Protein AF-A0A951JPL8-F1 (afdb_monomer_lite)

Secondary structure (DSSP, 8-state):
---TTHHHHHT--TTT--S--S-SPPPP--SSEEEEEEEEESSSEEEEEEEEETTEEEEEEETT---SSTT-EEEEEE---B-GGGGT--EEEPTTSTT-EEEEEEEEEEEEEEEEETTEEEEEEEESS-EEEEEEEESSSSEEEEEE-SPPSSTT--PPPSS--PPEEEE-----STTEEEEEPPPSEEEEEEEETTEEEEEETTS-B-GGG-TTTTTHHHHHTT--EEEEEEEEEB-TTS-B---HHHHHHHHTT-SHHHHHHHHHHS-EEEEEEEEEEETTEE-TTS-HHHHHHHHHHT--B-SSEE----EES-HHHHHHHHHHTT--EEEEEETTPPP-TT-EEEEEEEEE-

Foldseek 3Di:
DPPLCPVVQVQFDVVQWPADPQPDDQDDDDPWWKWFWKFWAFPATWIKTWTDDPQWTFIWTWRLDADQFQVDKTKTFGDGTHGPCVLVDFAATPPPGDSGTGMDTPKMDTKDWPDDDPAKGWIADDIPPDGAIKMWGAPDDRIIMIGGPDGGPDNLFADDDQPFAAEAEDADADDADQQKKKDFDAAAFKWKWWARQLQIWIAGRRRHTQCLLAVVASNCSVLCGRKTWIFTWGKAWADPVLHGDNPHVLRVVSSPQPHNVSSVVSCVVTNIAIATAFTQDTRRDGCQAFFRQVRLVVVVVSVFDDSRYDHDDMGRGPQVVVQVVCVVVVGQGIWMARRGDGGDTPYYDNRIYGHGD

pLDDT: mean 93.15, std 7.27, range [48.84, 98.56]

Sequence (357 aa):
MSDRLAHYRQLRDFATTPEPAGDALPLPPSGERRFVIQEHDATRLHWDLRLERDGVLASWALPQGIPWRPADNRLAVHTEDHPLDYLDFHGQIPAGEYGAGRMDIWDRGTYQERTFRDDKVVVTLHGQRVRGTYALFPLGDRDWMIHRMDPPQDPDRRPIPADLRPMRAVAGDLPHGPGWAFEIRWVGERVLMANDAGHVTITDGDGGDVSVSFPEVRRVGRRLAAVETILDAVIVAVDRDGQPTNDRAVVERRLTAGDDARARRLAGDRPVAALFVDLLWLEGHPTTELAYRERRALLHDLDLAGSAWQAPRHHVGHGTALLDAARARQLPGLLAKRVDAPYHPGEASEDWVVVAA

Radius of gyration: 23.89 Å; chains: 1; bounding box: 57×43×68 Å

Structure (mmCIF, N/CA/C/O backbone):
data_AF-A0A951JPL8-F1
#
_entry.id   AF-A0A951JPL8-F1
#
loop_
_atom_site.group_PDB
_atom_site.id
_atom_site.type_symbol
_atom_site.label_atom_id
_atom_site.label_alt_id
_atom_site.label_comp_id
_atom_site.label_asym_id
_atom_site.label_entity_id
_atom_site.label_seq_id
_atom_site.pdbx_PDB_ins_code
_atom_site.Cartn_x
_atom_site.Cartn_y
_atom_site.Cartn_z
_atom_site.occupancy
_atom_site.B_iso_or_equiv
_atom_site.auth_seq_id
_atom_site.auth_comp_id
_atom_site.auth_asym_id
_atom_site.auth_atom_id
_atom_site.pdbx_PDB_model_num
ATOM 1 N N . MET A 1 1 ? -29.539 6.186 32.839 1.00 48.84 1 MET A N 1
ATOM 2 C CA . MET A 1 1 ? -28.230 5.906 32.213 1.00 48.84 1 MET A CA 1
ATOM 3 C C . MET A 1 1 ? -28.055 6.929 31.104 1.00 48.84 1 MET A C 1
ATOM 5 O O . MET A 1 1 ? -29.036 7.189 30.421 1.00 48.84 1 MET A O 1
ATOM 9 N N . SER A 1 2 ? -26.894 7.581 31.012 1.00 62.97 2 SER A N 1
ATOM 10 C CA . SER A 1 2 ? -26.599 8.532 29.928 1.00 62.97 2 SER A CA 1
ATOM 11 C C . SER A 1 2 ? -26.710 7.819 28.579 1.00 62.97 2 SER A C 1
ATOM 13 O O . SER A 1 2 ? -26.240 6.687 28.472 1.00 62.97 2 SER A O 1
ATOM 15 N N . ASP A 1 3 ? -27.325 8.448 27.575 1.00 81.19 3 ASP A N 1
ATOM 16 C CA . ASP A 1 3 ? -27.351 7.911 26.211 1.00 81.19 3 ASP A CA 1
ATOM 17 C C . ASP A 1 3 ? -25.936 7.988 25.619 1.00 81.19 3 ASP A C 1
ATOM 19 O O . ASP A 1 3 ? -25.472 9.063 25.238 1.00 81.19 3 ASP A O 1
ATOM 23 N N . ARG A 1 4 ? -25.223 6.854 25.592 1.00 84.06 4 ARG A N 1
ATOM 24 C CA . ARG A 1 4 ? -23.851 6.763 25.061 1.00 84.06 4 ARG A CA 1
ATOM 25 C C . ARG A 1 4 ? -23.783 7.069 23.561 1.00 84.06 4 ARG A C 1
ATOM 27 O O . ARG A 1 4 ? -22.754 7.537 23.092 1.00 84.06 4 ARG A O 1
ATOM 34 N N . LEU A 1 5 ? -24.887 6.890 22.830 1.00 90.12 5 LEU A N 1
ATOM 35 C CA . LEU A 1 5 ? -24.970 7.155 21.391 1.00 90.12 5 LEU A CA 1
ATOM 36 C C . LEU A 1 5 ? -25.383 8.598 21.063 1.00 90.12 5 LEU A C 1
ATOM 38 O O . LEU A 1 5 ? -25.474 8.948 19.887 1.00 90.12 5 LEU A O 1
ATOM 42 N N . ALA A 1 6 ? -25.618 9.457 22.062 1.00 88.00 6 ALA A N 1
ATOM 43 C CA . ALA A 1 6 ? -26.079 10.825 21.825 1.00 88.00 6 ALA A CA 1
ATOM 44 C C . ALA A 1 6 ? -25.109 11.624 20.940 1.00 88.00 6 ALA A C 1
ATOM 46 O O . ALA A 1 6 ? -25.544 12.286 19.999 1.00 88.00 6 ALA A O 1
ATOM 47 N N . HIS A 1 7 ? -23.800 11.534 21.202 1.00 90.31 7 HIS A N 1
ATOM 48 C CA . HIS A 1 7 ? -22.799 12.224 20.385 1.00 90.31 7 HIS A CA 1
ATOM 49 C C . HIS A 1 7 ? -22.721 11.637 18.969 1.00 90.31 7 HIS A C 1
ATOM 51 O O . HIS A 1 7 ? -22.687 12.387 17.999 1.00 90.31 7 HIS A O 1
ATOM 57 N N . TYR A 1 8 ? -22.793 10.308 18.840 1.00 91.00 8 TYR A N 1
ATOM 58 C CA . TYR A 1 8 ? -22.839 9.626 17.547 1.00 91.00 8 TYR A CA 1
ATOM 59 C C . TYR A 1 8 ? -24.004 10.115 16.682 1.00 91.00 8 TYR A C 1
ATOM 61 O O . TYR A 1 8 ? -23.780 10.571 15.561 1.00 91.00 8 TYR A O 1
ATOM 69 N N . ARG A 1 9 ? -25.225 10.112 17.229 1.00 91.81 9 ARG A N 1
ATOM 70 C CA . ARG A 1 9 ? -26.446 10.535 16.523 1.00 91.81 9 ARG A CA 1
ATOM 71 C C . ARG A 1 9 ? -26.442 12.017 16.146 1.00 91.81 9 ARG A C 1
ATOM 73 O O . ARG A 1 9 ? -27.034 12.375 15.141 1.00 91.81 9 ARG A O 1
ATOM 80 N N . GLN A 1 10 ? -25.774 12.875 16.920 1.00 92.88 10 GLN A N 1
ATOM 81 C CA . GLN A 1 10 ? -25.650 14.307 16.608 1.00 92.88 10 GLN A CA 1
ATOM 82 C C . GLN A 1 10 ? -24.778 14.593 15.380 1.00 92.88 10 GLN A C 1
ATOM 84 O O . GLN A 1 10 ? -24.921 15.651 14.773 1.00 92.88 10 GLN A O 1
ATOM 89 N N . LEU A 1 11 ? -23.861 13.686 15.039 1.00 91.94 11 LEU A N 1
ATOM 90 C CA . LEU A 1 11 ? -22.923 13.864 13.931 1.00 91.94 11 LEU A CA 1
ATOM 91 C C . LEU A 1 11 ? -23.462 13.345 12.587 1.00 91.94 11 LEU A C 1
ATOM 93 O O . LEU A 1 11 ? -22.792 13.542 11.577 1.00 91.94 11 LEU A O 1
ATOM 97 N N . ARG A 1 12 ? -24.624 12.673 12.562 1.00 93.12 12 ARG A N 1
ATOM 98 C CA . ARG A 1 12 ? -25.183 12.029 11.361 1.00 93.12 12 ARG A CA 1
ATOM 99 C C . ARG A 1 12 ? -26.534 12.613 10.984 1.00 93.12 12 ARG A C 1
ATOM 101 O O . ARG A 1 12 ? -27.353 12.915 11.851 1.00 93.12 12 ARG A O 1
ATOM 108 N N . ASP A 1 13 ? -26.788 12.664 9.683 1.00 92.00 13 ASP A N 1
ATOM 109 C CA . ASP A 1 13 ? -28.131 12.807 9.136 1.00 92.00 13 ASP A CA 1
ATOM 110 C C . ASP A 1 13 ? -28.615 11.452 8.592 1.00 92.00 13 ASP A C 1
ATOM 112 O O . ASP A 1 13 ? -28.301 11.047 7.477 1.00 92.00 13 ASP A O 1
ATOM 116 N N . PHE A 1 14 ? -29.404 10.721 9.383 1.00 91.25 14 PHE A N 1
ATOM 117 C CA . PHE A 1 14 ? -29.919 9.395 9.000 1.00 91.25 14 PHE A CA 1
ATOM 118 C C . PHE A 1 14 ? -30.945 9.424 7.854 1.00 91.25 14 PHE A C 1
ATOM 120 O O . PHE A 1 14 ? -31.402 8.367 7.418 1.00 91.25 14 PHE A O 1
ATOM 127 N N . ALA A 1 15 ? -31.326 10.605 7.352 1.00 90.00 15 ALA A N 1
ATOM 128 C CA . ALA A 1 15 ? -32.087 10.711 6.110 1.00 90.00 15 ALA A CA 1
ATOM 129 C C . ALA A 1 15 ? -31.196 10.564 4.862 1.00 90.00 15 ALA A C 1
ATOM 131 O O . ALA A 1 15 ? -31.708 10.244 3.786 1.00 90.00 15 ALA A O 1
ATOM 132 N N . THR A 1 16 ? -29.887 10.799 4.990 1.00 90.75 16 THR A N 1
ATOM 133 C CA . THR A 1 16 ? -28.920 10.786 3.883 1.00 90.75 16 THR A CA 1
ATOM 134 C C . THR A 1 16 ? -27.903 9.657 4.013 1.00 90.75 16 THR A C 1
ATOM 136 O O . THR A 1 16 ? -27.579 9.016 3.008 1.00 90.75 16 THR A O 1
ATOM 139 N N . THR A 1 17 ? -27.406 9.387 5.223 1.00 91.00 17 THR A N 1
ATOM 140 C CA . THR A 1 17 ? -26.403 8.344 5.456 1.00 91.00 17 THR A CA 1
ATOM 141 C C . THR A 1 17 ? -27.033 6.945 5.532 1.00 91.00 17 THR A C 1
ATOM 143 O O . THR A 1 17 ? -28.093 6.779 6.136 1.00 91.00 17 THR A O 1
ATOM 146 N N . PRO A 1 18 ? -26.395 5.903 4.959 1.00 91.81 18 PRO A N 1
ATOM 147 C CA . PRO A 1 18 ? -26.803 4.512 5.163 1.00 91.81 18 PRO A CA 1
ATOM 148 C C . PRO A 1 18 ? -26.335 3.940 6.514 1.00 91.81 18 PRO A C 1
ATOM 150 O O . PRO A 1 18 ? -26.545 2.756 6.778 1.00 91.81 18 PRO A O 1
ATOM 153 N N . GLU A 1 19 ? -25.654 4.738 7.340 1.00 92.19 19 GLU A N 1
ATOM 154 C CA . GLU A 1 19 ? -25.170 4.322 8.655 1.00 92.19 19 GLU A CA 1
ATOM 155 C C . GLU A 1 19 ? -26.332 4.008 9.625 1.00 92.19 19 GLU A C 1
ATOM 157 O O . GLU A 1 19 ? -27.371 4.673 9.601 1.00 92.19 19 GLU A O 1
ATOM 162 N N . PRO A 1 20 ? -26.182 3.005 10.509 1.00 90.69 20 PRO A N 1
ATOM 163 C CA . PRO A 1 20 ? -27.244 2.606 11.429 1.00 90.69 20 PRO A CA 1
ATOM 164 C C . PRO A 1 20 ? -27.467 3.618 12.564 1.00 90.69 20 PRO A C 1
ATOM 166 O O . PRO A 1 20 ? -26.537 4.002 13.264 1.00 90.69 20 PRO A O 1
ATOM 169 N N . ALA A 1 21 ? -28.729 3.963 12.839 1.00 88.44 21 ALA A N 1
ATOM 170 C CA . ALA A 1 21 ? -29.110 4.871 13.933 1.00 88.44 21 ALA A CA 1
ATOM 171 C C . ALA A 1 21 ? -28.970 4.268 15.350 1.00 88.44 21 ALA A C 1
ATOM 173 O O . ALA A 1 21 ? -29.007 4.992 16.356 1.00 88.44 21 ALA A O 1
ATOM 174 N N . GLY A 1 22 ? -28.794 2.943 15.440 1.00 83.31 22 GLY A N 1
ATOM 175 C CA . GLY A 1 22 ? -28.691 2.219 16.707 1.00 83.31 22 GLY A CA 1
ATOM 176 C C . GLY A 1 22 ? -30.026 2.022 17.416 1.00 83.31 22 GLY A C 1
ATOM 177 O O . GLY A 1 22 ? -30.084 2.128 18.640 1.00 83.31 22 GLY A O 1
ATOM 178 N N . ASP A 1 23 ? -31.093 1.790 16.650 1.00 74.31 23 ASP A N 1
ATOM 179 C CA . ASP A 1 23 ? -32.441 1.532 17.174 1.00 74.31 23 ASP A CA 1
ATOM 180 C C . ASP A 1 23 ? -32.669 0.048 17.513 1.00 74.31 23 ASP A C 1
ATOM 182 O O . ASP A 1 23 ? -33.667 -0.307 18.147 1.00 74.31 23 ASP A O 1
ATOM 186 N N . ALA A 1 24 ? -31.751 -0.833 17.100 1.00 62.97 24 ALA A N 1
ATOM 187 C CA . ALA A 1 24 ? -31.811 -2.251 17.413 1.00 62.97 24 ALA A CA 1
ATOM 188 C C . ALA A 1 24 ? -31.677 -2.488 18.926 1.00 62.97 24 ALA A C 1
ATOM 190 O O . ALA A 1 24 ? -30.787 -1.961 19.596 1.00 62.97 24 ALA A O 1
ATOM 191 N N . LEU A 1 25 ? -32.572 -3.318 19.472 1.00 55.94 25 LEU A N 1
ATOM 192 C CA . LEU A 1 25 ? -32.493 -3.743 20.866 1.00 55.94 25 LEU A CA 1
ATOM 193 C C . LEU A 1 25 ? -31.176 -4.504 21.088 1.00 55.94 25 LEU A C 1
ATOM 195 O O . LEU A 1 25 ? -30.864 -5.393 20.291 1.00 55.94 25 LEU A O 1
ATOM 199 N N . PRO A 1 26 ? -30.419 -4.208 22.163 1.00 56.44 26 PRO A N 1
ATOM 200 C CA . PRO A 1 26 ? -29.197 -4.937 22.460 1.00 56.44 26 PRO A CA 1
ATOM 201 C C . PRO A 1 26 ? -29.509 -6.430 22.560 1.00 56.44 26 PRO A C 1
ATOM 203 O O . PRO A 1 26 ? -30.401 -6.846 23.307 1.00 56.44 26 PRO A O 1
ATOM 206 N N . LEU A 1 27 ? -28.787 -7.235 21.778 1.00 56.50 27 LEU A N 1
ATOM 207 C CA . LEU A 1 27 ? -28.877 -8.686 21.867 1.00 56.50 27 LEU A CA 1
ATOM 208 C C . LEU A 1 27 ? -28.536 -9.115 23.306 1.00 56.50 27 LEU A C 1
ATOM 210 O O . LEU A 1 27 ? -27.677 -8.493 23.942 1.00 56.50 27 LEU A O 1
ATOM 214 N N . PRO A 1 28 ? -29.196 -10.157 23.850 1.00 51.84 28 PRO A N 1
ATOM 215 C CA . PRO A 1 28 ? -28.796 -10.713 25.135 1.00 51.84 28 PRO A CA 1
ATOM 216 C C . PRO A 1 28 ? -27.307 -11.081 25.064 1.00 51.84 28 PRO A C 1
ATOM 218 O O . PRO A 1 28 ? -26.874 -11.569 24.018 1.00 51.84 28 PRO A O 1
ATOM 221 N N . PRO A 1 29 ? -26.523 -10.842 26.132 1.00 54.69 29 PRO A N 1
ATOM 222 C CA . PRO A 1 29 ? -25.079 -10.987 26.068 1.00 54.69 29 PRO A CA 1
ATOM 223 C C . PRO A 1 29 ? -24.716 -12.390 25.579 1.00 54.69 29 PRO A C 1
ATOM 225 O O . PRO A 1 29 ? -24.949 -13.378 26.280 1.00 54.69 29 PRO A O 1
ATOM 228 N N . SER A 1 30 ? -24.142 -12.489 24.377 1.00 55.41 30 SER A N 1
ATOM 229 C CA . SER A 1 30 ? -23.364 -13.668 24.030 1.00 55.41 30 SER A CA 1
ATOM 230 C C . SER A 1 30 ? -22.182 -13.695 24.991 1.00 55.41 30 SER A C 1
ATOM 232 O O . SER A 1 30 ? -21.569 -12.662 25.256 1.00 55.41 30 SER A O 1
ATOM 234 N N . GLY A 1 31 ? -21.868 -14.858 25.563 1.00 60.91 31 GLY A N 1
ATOM 235 C CA . GLY A 1 31 ? -20.767 -14.983 26.528 1.00 60.91 31 GLY A CA 1
ATOM 236 C C . GLY A 1 31 ? -19.409 -14.510 25.985 1.00 60.91 31 GLY A C 1
ATOM 237 O O . GLY A 1 31 ? -18.500 -14.242 26.764 1.00 60.91 31 GLY A O 1
ATOM 238 N N . GLU A 1 32 ? -19.290 -14.356 24.665 1.00 72.69 32 GLU A N 1
ATOM 239 C CA . GLU A 1 32 ? -18.139 -13.784 23.979 1.00 72.69 32 GLU A CA 1
ATOM 240 C C . GLU A 1 32 ? -18.504 -12.430 23.364 1.00 72.69 32 GLU A C 1
ATOM 242 O O . GLU A 1 32 ? -19.516 -12.305 22.667 1.00 72.69 32 GLU A O 1
ATOM 247 N N . ARG A 1 33 ? -17.675 -11.414 23.624 1.00 90.75 33 ARG A N 1
ATOM 248 C CA . ARG A 1 33 ? -17.836 -10.067 23.066 1.00 90.75 33 ARG A CA 1
ATOM 249 C C . ARG A 1 33 ? -17.241 -10.006 21.670 1.00 90.75 33 ARG A C 1
ATOM 251 O O . ARG A 1 33 ? -16.233 -10.663 21.406 1.00 90.75 33 ARG A O 1
ATOM 258 N N . ARG A 1 34 ? -17.840 -9.212 20.787 1.00 94.88 34 ARG A N 1
ATOM 259 C CA . ARG A 1 34 ? -17.424 -9.110 19.385 1.00 94.88 34 ARG A CA 1
ATOM 260 C C . ARG A 1 34 ? -16.537 -7.897 19.142 1.00 94.88 34 ARG A C 1
ATOM 262 O O . ARG A 1 34 ? -16.589 -6.905 19.868 1.00 94.88 34 ARG A O 1
ATOM 269 N N . PHE A 1 35 ? -15.729 -7.984 18.098 1.00 97.38 35 PHE A N 1
ATOM 270 C CA . PHE A 1 35 ? -15.035 -6.835 17.539 1.00 97.38 35 PHE A CA 1
ATOM 271 C C . PHE A 1 35 ? -15.178 -6.819 16.020 1.00 97.38 35 PHE A C 1
ATOM 273 O O . PHE A 1 35 ? -15.366 -7.864 15.386 1.00 97.38 35 PHE A O 1
ATOM 280 N N . VAL A 1 36 ? -15.026 -5.632 15.447 1.00 97.75 36 VAL A N 1
ATOM 281 C CA . VAL A 1 36 ? -14.848 -5.445 14.009 1.00 97.75 36 VAL A CA 1
ATOM 282 C C . VAL A 1 36 ? -13.671 -4.503 13.778 1.00 97.75 36 VAL A C 1
ATOM 284 O O . VAL A 1 36 ? -13.419 -3.597 14.575 1.00 97.75 36 VAL A O 1
ATOM 287 N N . ILE A 1 37 ? -12.925 -4.759 12.709 1.00 97.88 37 ILE A N 1
ATOM 288 C CA . ILE A 1 37 ? -11.958 -3.829 12.142 1.00 97.88 37 ILE A CA 1
ATOM 289 C C . ILE A 1 37 ? -12.451 -3.487 10.742 1.00 97.88 37 ILE A C 1
ATOM 291 O O . ILE A 1 37 ? -12.558 -4.373 9.891 1.00 97.88 37 ILE A O 1
ATOM 295 N N . GLN A 1 38 ? -12.763 -2.220 10.505 1.00 97.19 38 GLN A N 1
ATOM 296 C CA . GLN A 1 38 ? -13.235 -1.738 9.208 1.00 97.19 38 GLN A CA 1
ATOM 297 C C . GLN A 1 38 ? -12.131 -0.948 8.517 1.00 97.19 38 GLN A C 1
ATOM 299 O O . GLN A 1 38 ? -11.468 -0.145 9.157 1.00 97.19 38 GLN A O 1
ATOM 304 N N . GLU A 1 39 ? -11.923 -1.178 7.227 1.00 96.00 39 GLU A N 1
ATOM 305 C CA . GLU A 1 39 ? -11.109 -0.307 6.383 1.00 96.00 39 GLU A CA 1
ATOM 306 C C . GLU A 1 39 ? -11.983 0.851 5.896 1.00 96.00 39 GLU A C 1
ATOM 308 O O . GLU A 1 39 ? -13.065 0.613 5.357 1.00 96.00 39 GLU A O 1
ATOM 313 N N . HIS A 1 40 ? -11.528 2.089 6.087 1.00 95.06 40 HIS A N 1
ATOM 314 C CA . HIS A 1 40 ? -12.285 3.293 5.748 1.00 95.06 40 HIS A CA 1
ATOM 315 C C . HIS A 1 40 ? -11.502 4.172 4.768 1.00 95.06 40 HIS A C 1
ATOM 317 O O . HIS A 1 40 ? -10.589 4.914 5.146 1.00 95.06 40 HIS A O 1
ATOM 323 N N . ASP A 1 41 ? -11.867 4.109 3.483 1.00 91.75 41 ASP A N 1
ATOM 324 C CA . ASP A 1 41 ? -11.338 4.987 2.432 1.00 91.75 41 ASP A CA 1
ATOM 325 C C . ASP A 1 41 ? -12.083 6.330 2.429 1.00 91.75 41 ASP A C 1
ATOM 327 O O . ASP A 1 41 ? -12.926 6.621 1.573 1.00 91.75 41 ASP A O 1
ATOM 331 N N . ALA A 1 42 ? -11.784 7.140 3.444 1.00 88.81 42 ALA A N 1
ATOM 332 C CA . ALA A 1 42 ? -12.277 8.503 3.591 1.00 88.81 42 ALA A CA 1
ATOM 333 C C . ALA A 1 42 ? -11.328 9.521 2.915 1.00 88.81 42 ALA A C 1
ATOM 335 O O . ALA A 1 42 ? -10.621 9.243 1.936 1.00 88.81 42 ALA A O 1
ATOM 336 N N . THR A 1 43 ? -11.248 10.741 3.457 1.00 85.88 43 THR A N 1
ATOM 337 C CA . THR A 1 43 ? -10.220 11.723 3.061 1.00 85.88 43 THR A CA 1
ATOM 338 C C . THR A 1 43 ? -8.809 11.129 3.170 1.00 85.88 43 THR A C 1
ATOM 340 O O . THR A 1 43 ? -7.948 11.383 2.321 1.00 85.88 43 THR A O 1
ATOM 343 N N . ARG A 1 44 ? -8.582 10.300 4.195 1.00 87.06 44 ARG A N 1
ATOM 344 C CA . ARG A 1 44 ? -7.389 9.469 4.376 1.00 87.06 44 ARG A CA 1
ATOM 345 C C . ARG A 1 4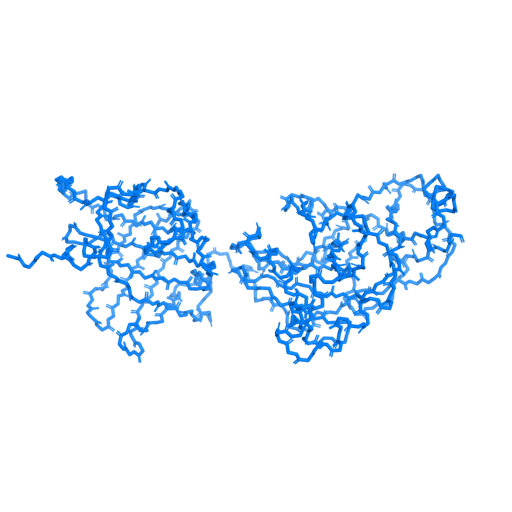4 ? -7.825 8.038 4.673 1.00 87.06 44 ARG A C 1
ATOM 347 O O . ARG A 1 44 ? -8.778 7.850 5.424 1.00 87.06 44 ARG A O 1
ATOM 354 N N . LEU A 1 45 ? -7.108 7.071 4.105 1.00 92.19 45 LEU A N 1
ATOM 355 C CA . LEU A 1 45 ? -7.287 5.664 4.441 1.00 92.19 45 LEU A CA 1
ATOM 356 C C . LEU A 1 45 ? -6.886 5.438 5.902 1.00 92.19 45 LEU A C 1
ATOM 358 O O . LEU A 1 45 ? -5.859 5.960 6.341 1.00 92.19 45 LEU A O 1
ATOM 362 N N . HIS A 1 46 ? -7.706 4.701 6.638 1.00 95.06 46 HIS A N 1
ATOM 363 C CA . HIS A 1 46 ? -7.434 4.263 8.004 1.00 95.06 46 HIS A CA 1
ATOM 364 C C . HIS A 1 46 ? -8.276 3.025 8.332 1.00 95.06 46 HIS A C 1
ATOM 366 O O . HIS A 1 46 ? -9.101 2.602 7.521 1.00 95.06 46 HIS A O 1
ATOM 372 N N . TRP A 1 47 ? -8.059 2.450 9.517 1.00 96.62 47 TRP A N 1
ATOM 373 C CA . TRP A 1 47 ? -8.837 1.318 10.012 1.00 96.62 47 TRP A CA 1
ATOM 374 C C . TRP A 1 47 ? -9.539 1.650 11.317 1.00 96.62 47 TRP A C 1
ATOM 376 O O . TRP A 1 47 ? -8.882 2.081 12.254 1.00 96.62 47 TRP A O 1
ATOM 386 N N . ASP A 1 48 ? -10.830 1.381 11.427 1.00 97.56 48 ASP A N 1
ATOM 387 C CA . ASP A 1 48 ? -11.562 1.551 12.678 1.00 97.56 48 ASP A CA 1
ATOM 388 C C . ASP A 1 48 ? -11.579 0.245 13.464 1.00 97.56 48 ASP A C 1
ATOM 390 O O . ASP A 1 48 ? -12.208 -0.725 13.043 1.00 97.56 48 ASP A O 1
ATOM 394 N N . LEU A 1 49 ? -10.919 0.219 14.622 1.00 98.25 49 LEU A N 1
ATOM 395 C CA . LEU A 1 49 ? -11.063 -0.852 15.604 1.00 98.25 49 LEU A CA 1
ATOM 396 C C . LEU A 1 49 ? -12.253 -0.546 16.509 1.00 98.25 49 LEU A C 1
ATOM 398 O O . LEU A 1 49 ? -12.267 0.471 17.203 1.00 98.25 49 LEU A O 1
ATOM 402 N N . ARG A 1 50 ? -13.215 -1.467 16.552 1.00 97.94 50 ARG A N 1
ATOM 403 C CA . ARG A 1 50 ? -14.452 -1.312 17.319 1.00 97.94 50 ARG A CA 1
ATOM 404 C C . ARG A 1 50 ? -14.675 -2.518 18.221 1.00 97.94 50 ARG A C 1
ATOM 406 O O . ARG A 1 50 ? -14.668 -3.656 17.750 1.00 97.94 50 ARG A O 1
ATOM 413 N N . LEU A 1 51 ? -14.873 -2.269 19.513 1.00 97.06 51 LEU A N 1
ATOM 414 C CA . LEU A 1 51 ? -15.006 -3.290 20.555 1.00 97.06 51 LEU A CA 1
ATOM 415 C C . LEU A 1 51 ? -16.388 -3.211 21.213 1.00 97.06 51 LEU A C 1
ATOM 417 O O . LEU A 1 51 ? -16.742 -2.181 21.786 1.00 97.06 51 LEU A O 1
ATOM 421 N N . GLU A 1 52 ? -17.152 -4.304 21.177 1.00 94.56 52 GLU A N 1
ATOM 422 C CA . GLU A 1 52 ? -18.459 -4.397 21.838 1.00 94.56 52 GLU A CA 1
ATOM 423 C C . GLU A 1 52 ? -18.347 -4.315 23.361 1.00 94.56 52 GLU A C 1
ATOM 425 O O . GLU A 1 52 ? -17.857 -5.235 24.019 1.00 94.56 52 GLU A O 1
ATOM 430 N N . ARG A 1 53 ? -18.876 -3.235 23.942 1.00 89.69 53 ARG A N 1
ATOM 431 C CA . ARG A 1 53 ? -18.885 -3.006 25.385 1.00 89.69 53 ARG A CA 1
ATOM 432 C C . ARG A 1 53 ? -20.134 -2.251 25.813 1.00 89.69 53 ARG A C 1
ATOM 434 O O . ARG A 1 53 ? -20.467 -1.213 25.260 1.00 89.69 53 ARG A O 1
ATOM 441 N N . ASP A 1 54 ? -20.807 -2.762 26.843 1.00 86.94 54 ASP A N 1
ATOM 442 C CA . ASP A 1 54 ? -21.933 -2.088 27.510 1.00 86.94 54 ASP A CA 1
ATOM 443 C C . ASP A 1 54 ? -23.039 -1.601 26.552 1.00 86.94 54 ASP A C 1
ATOM 445 O O . ASP A 1 54 ? -23.610 -0.527 26.742 1.00 86.94 54 ASP A O 1
ATOM 449 N N . GLY A 1 55 ? -23.332 -2.390 25.515 1.00 86.50 55 GLY A N 1
ATOM 450 C CA . GLY A 1 55 ? -24.377 -2.087 24.533 1.00 86.50 55 GLY A CA 1
ATOM 451 C C . GLY A 1 55 ? -23.973 -1.117 23.417 1.00 86.50 55 GLY A C 1
ATOM 452 O O . GLY A 1 55 ? -24.830 -0.747 22.623 1.00 86.50 55 GLY A O 1
ATOM 453 N N . VAL A 1 56 ? -22.700 -0.723 23.334 1.00 92.12 56 VAL A N 1
ATOM 454 C CA . VAL A 1 56 ? -22.139 0.108 22.255 1.00 92.12 56 VAL A CA 1
ATOM 455 C C . VAL A 1 56 ? -20.813 -0.471 21.752 1.00 92.12 56 VAL A C 1
ATOM 457 O O . VAL A 1 56 ? -20.321 -1.480 22.262 1.00 92.12 56 VAL A O 1
ATOM 460 N N . LEU A 1 57 ? -20.229 0.163 20.741 1.00 94.69 57 LEU A N 1
ATOM 461 C CA . LEU A 1 57 ? -18.894 -0.110 20.231 1.00 94.69 57 LEU A CA 1
ATOM 462 C C . LEU A 1 57 ? -17.942 1.021 20.622 1.00 94.69 57 LEU A C 1
ATOM 464 O O . LEU A 1 57 ? -17.971 2.097 20.017 1.00 94.69 57 LEU A O 1
ATOM 468 N N . ALA A 1 58 ? -17.055 0.748 21.576 1.00 95.75 58 ALA A N 1
ATOM 469 C CA . ALA A 1 58 ? -15.922 1.625 21.850 1.00 95.75 58 ALA A CA 1
ATOM 470 C C . ALA A 1 58 ? -14.980 1.602 20.636 1.00 95.75 58 ALA A C 1
ATOM 472 O O . ALA A 1 58 ? -14.623 0.515 20.167 1.00 95.75 58 ALA A O 1
ATOM 473 N N . SER A 1 59 ? -14.631 2.773 20.099 1.00 97.19 59 SER A N 1
ATOM 474 C CA . SER A 1 59 ? -14.098 2.888 18.736 1.00 97.19 59 SER A CA 1
ATOM 475 C C . SER A 1 59 ? -12.819 3.724 18.652 1.00 97.19 59 SER A C 1
ATOM 477 O O . SER A 1 59 ? -12.740 4.828 19.195 1.00 97.19 59 SER A O 1
ATOM 479 N N . TRP A 1 60 ? -11.834 3.226 17.902 1.00 97.75 60 TRP A N 1
ATOM 480 C CA . TRP A 1 60 ? -10.583 3.923 17.604 1.00 97.75 60 TRP A CA 1
ATOM 481 C C . TRP A 1 60 ? -10.266 3.874 16.113 1.00 97.75 60 TRP A C 1
ATOM 483 O O . TRP A 1 60 ? -10.177 2.790 15.541 1.00 97.75 60 TRP A O 1
ATOM 493 N N . ALA A 1 61 ? -9.982 5.030 15.523 1.00 97.06 61 ALA A N 1
ATOM 494 C CA . ALA A 1 61 ? -9.401 5.124 14.192 1.00 97.06 61 ALA A CA 1
ATOM 495 C C . ALA A 1 61 ? -7.888 4.865 14.264 1.00 97.06 61 ALA A C 1
ATOM 497 O O . ALA A 1 61 ? -7.173 5.482 15.053 1.00 97.06 61 ALA A O 1
ATOM 498 N N . LEU A 1 62 ? -7.381 3.971 13.425 1.00 96.44 62 LEU A N 1
ATOM 499 C CA . LEU A 1 62 ? -5.988 3.534 13.348 1.00 96.44 62 LEU A CA 1
ATOM 500 C C . LEU A 1 62 ? -5.418 3.951 11.984 1.00 96.44 62 LEU A C 1
ATOM 502 O O . LEU A 1 62 ? -5.554 3.204 11.011 1.00 96.44 62 LEU A O 1
ATOM 506 N N . PRO A 1 63 ? -4.767 5.124 11.861 1.00 93.38 63 PRO A N 1
ATOM 507 C CA . PRO A 1 63 ? -4.281 5.622 10.570 1.00 93.38 63 PRO A CA 1
ATOM 508 C C . PRO A 1 63 ? -3.259 4.709 9.887 1.00 93.38 63 PRO A C 1
ATOM 510 O O . PRO A 1 63 ? -3.142 4.721 8.670 1.00 93.38 63 PRO A O 1
ATOM 513 N N . GLN A 1 64 ? -2.518 3.931 10.677 1.00 90.50 64 GLN A N 1
ATOM 514 C CA . GLN A 1 64 ? -1.521 2.971 10.198 1.00 90.50 64 GLN A CA 1
ATOM 515 C C . GLN A 1 64 ? -1.980 1.519 10.404 1.00 90.50 64 GLN A C 1
ATOM 517 O O . GLN A 1 64 ? -1.175 0.606 10.292 1.00 90.50 64 GLN A O 1
ATOM 522 N N . GLY A 1 65 ? -3.250 1.280 10.745 1.00 92.94 65 GLY A N 1
ATOM 523 C CA . GLY A 1 65 ? -3.773 -0.058 11.026 1.00 92.94 65 GLY A CA 1
ATOM 524 C C . GLY A 1 65 ? -3.236 -0.690 12.319 1.00 92.94 65 GLY A C 1
ATOM 525 O O . GLY A 1 65 ? -2.623 -0.036 13.165 1.00 92.94 65 GLY A O 1
ATOM 526 N N . ILE A 1 66 ? -3.479 -1.992 12.485 1.00 93.69 66 ILE A N 1
ATOM 527 C CA . ILE A 1 66 ? -3.091 -2.764 13.679 1.00 93.69 66 ILE A CA 1
ATOM 528 C C . ILE A 1 66 ? -1.590 -3.094 13.655 1.00 93.69 66 ILE A C 1
ATOM 530 O O . ILE A 1 66 ? -1.087 -3.486 12.604 1.00 93.69 66 ILE A O 1
ATOM 534 N N . PRO A 1 67 ? -0.857 -2.997 14.781 1.00 93.69 67 PRO A N 1
ATOM 535 C CA . PRO A 1 67 ? 0.543 -3.410 14.829 1.00 93.69 67 PRO A CA 1
ATOM 536 C C . PRO A 1 67 ? 0.697 -4.937 14.735 1.00 93.69 67 PRO A C 1
ATOM 538 O O . PRO A 1 67 ? 0.041 -5.700 15.451 1.00 93.69 67 PRO A O 1
ATOM 541 N N . TRP A 1 68 ? 1.604 -5.393 13.871 1.00 91.94 68 TRP A N 1
ATOM 542 C CA . TRP A 1 68 ? 1.867 -6.822 13.661 1.00 91.94 68 TRP A CA 1
ATOM 543 C C . TRP A 1 68 ? 2.924 -7.388 14.610 1.00 91.94 68 TRP A C 1
ATOM 545 O O . TRP A 1 68 ? 2.931 -8.591 14.878 1.00 91.94 68 TRP A O 1
ATOM 555 N N . ARG A 1 69 ? 3.802 -6.532 15.144 1.00 92.06 69 ARG A N 1
ATOM 556 C CA . ARG A 1 69 ? 4.915 -6.918 16.018 1.00 92.06 69 ARG A CA 1
ATOM 557 C C . ARG A 1 69 ? 4.938 -6.043 17.275 1.00 92.06 69 ARG A C 1
ATOM 559 O O . ARG A 1 69 ? 4.518 -4.892 17.207 1.00 92.06 69 ARG A O 1
ATOM 566 N N . PRO A 1 70 ? 5.483 -6.531 18.403 1.00 92.25 70 PRO A N 1
ATOM 567 C CA . PRO A 1 70 ? 5.601 -5.723 19.618 1.00 92.25 70 PRO A CA 1
ATOM 568 C C . PRO A 1 70 ? 6.414 -4.440 19.457 1.00 92.25 70 PRO A C 1
ATOM 570 O O . PRO A 1 70 ? 6.122 -3.436 20.085 1.00 92.25 70 PRO A O 1
ATOM 573 N N . ALA A 1 71 ? 7.434 -4.432 18.601 1.00 89.44 71 ALA A N 1
ATOM 574 C CA . ALA A 1 71 ? 8.222 -3.221 18.377 1.00 89.44 71 ALA A CA 1
ATOM 575 C C . ALA A 1 71 ? 7.434 -2.108 17.650 1.00 89.44 71 ALA A C 1
ATOM 577 O O . ALA A 1 71 ? 7.875 -0.959 17.645 1.00 89.44 71 ALA A O 1
ATOM 578 N N . ASP A 1 72 ? 6.280 -2.434 17.059 1.00 88.56 72 ASP A N 1
ATOM 579 C CA . ASP A 1 72 ? 5.480 -1.510 16.266 1.00 88.56 72 ASP A CA 1
ATOM 580 C C . ASP A 1 72 ? 4.436 -0.836 17.167 1.00 88.56 72 ASP A C 1
ATOM 582 O O . ASP A 1 72 ? 3.439 -1.438 17.566 1.00 88.56 72 ASP A O 1
ATOM 586 N N . ASN A 1 73 ? 4.664 0.434 17.491 1.00 92.06 73 ASN A N 1
ATOM 587 C CA . ASN A 1 73 ? 3.694 1.281 18.183 1.00 92.06 73 ASN A CA 1
ATOM 588 C C . ASN A 1 73 ? 2.968 2.140 17.143 1.00 92.06 73 ASN A C 1
ATOM 590 O O . ASN A 1 73 ? 3.627 2.814 16.348 1.00 92.06 73 ASN A O 1
ATOM 594 N N . ARG A 1 74 ? 1.630 2.116 17.131 1.00 94.50 74 ARG A N 1
ATOM 595 C CA . ARG A 1 74 ? 0.816 2.854 16.149 1.00 94.50 74 ARG A CA 1
ATOM 596 C C . ARG A 1 74 ? -0.184 3.784 16.831 1.00 94.50 74 ARG A C 1
ATOM 598 O O . ARG A 1 74 ? -0.781 3.428 17.845 1.00 94.50 74 ARG A O 1
ATOM 605 N N . LEU A 1 75 ? -0.374 4.977 16.264 1.00 95.81 75 LEU A N 1
ATOM 606 C CA . LEU A 1 75 ? -1.385 5.928 16.732 1.00 95.81 75 LEU A CA 1
ATOM 607 C C . LEU A 1 75 ? -2.782 5.300 16.626 1.00 95.81 75 LEU A C 1
ATOM 609 O O . LEU A 1 75 ? -3.132 4.713 15.601 1.00 95.81 75 LEU A O 1
ATOM 613 N N . ALA A 1 76 ? -3.579 5.480 17.670 1.00 97.62 76 ALA A N 1
ATOM 614 C CA . ALA A 1 76 ? -4.996 5.168 17.710 1.00 97.62 76 ALA A CA 1
ATOM 615 C C . ALA A 1 76 ? -5.741 6.431 18.148 1.00 97.62 76 ALA A C 1
ATOM 617 O O . ALA A 1 76 ? -5.430 6.993 19.186 1.00 97.62 76 ALA A O 1
ATOM 618 N N . VAL A 1 77 ? -6.708 6.909 17.382 1.00 96.81 77 VAL A N 1
ATOM 619 C CA . VAL A 1 77 ? -7.488 8.099 17.736 1.00 96.81 77 VAL A CA 1
ATOM 620 C C . VAL A 1 77 ? -8.835 7.634 18.259 1.00 96.81 77 VAL A C 1
ATOM 622 O O . VAL A 1 77 ? -9.598 7.017 17.522 1.00 96.81 77 VAL A O 1
ATOM 625 N N . HIS A 1 78 ? -9.121 7.899 19.529 1.00 96.06 78 HIS A N 1
ATOM 626 C CA . HIS A 1 78 ? -10.400 7.567 20.139 1.00 96.06 78 HIS A CA 1
ATOM 627 C C . HIS A 1 78 ? -11.516 8.412 19.512 1.00 96.06 78 HIS A C 1
ATOM 629 O O . HIS A 1 78 ? -11.443 9.645 19.463 1.00 96.06 78 HIS A O 1
ATOM 635 N N . THR A 1 79 ? -12.535 7.721 19.016 1.00 94.75 79 THR A N 1
ATOM 636 C CA . THR A 1 79 ? -13.724 8.295 18.375 1.00 94.75 79 THR A CA 1
ATOM 637 C C . THR A 1 79 ? -14.943 8.066 19.265 1.00 94.75 79 THR A C 1
ATOM 639 O O . THR A 1 79 ? -14.851 7.443 20.320 1.00 94.75 79 THR A O 1
ATOM 642 N N . GLU A 1 80 ? -16.087 8.609 18.877 1.00 94.00 80 GLU A N 1
ATOM 643 C CA . GLU A 1 80 ? -17.351 8.399 19.570 1.00 94.00 80 GLU A CA 1
ATOM 644 C C . GLU A 1 80 ? -17.763 6.919 19.639 1.00 94.00 80 GLU A C 1
ATOM 646 O O . GLU A 1 80 ? -17.360 6.096 18.817 1.00 94.00 80 GLU A O 1
ATOM 651 N N . ASP A 1 81 ? -18.611 6.579 20.609 1.00 94.19 81 ASP A N 1
ATOM 652 C CA . ASP A 1 81 ? -19.209 5.248 20.695 1.00 94.19 81 ASP A CA 1
ATOM 653 C C . ASP A 1 81 ? -20.159 5.020 19.511 1.00 94.19 81 ASP A C 1
ATOM 655 O O . ASP A 1 81 ? -20.988 5.872 19.198 1.00 94.19 81 ASP A O 1
ATOM 659 N N . HIS A 1 82 ? -20.068 3.857 18.869 1.00 94.81 82 HIS A N 1
ATOM 660 C CA . HIS A 1 82 ? -20.918 3.504 17.727 1.00 94.81 82 HIS A CA 1
ATOM 661 C C . HIS A 1 82 ? -21.983 2.468 18.121 1.00 94.81 82 HIS A C 1
ATOM 663 O O . HIS A 1 82 ? -21.793 1.720 19.085 1.00 94.81 82 HIS A O 1
ATOM 669 N N . PRO A 1 83 ? -23.123 2.393 17.415 1.00 93.38 83 PRO A N 1
ATOM 670 C CA . PRO A 1 83 ? -24.134 1.381 17.701 1.00 93.38 83 PRO A CA 1
ATOM 671 C C . PRO A 1 83 ? -23.649 -0.022 17.324 1.00 93.38 83 PRO A C 1
ATOM 673 O O . PRO A 1 83 ? -22.832 -0.181 16.421 1.00 93.38 83 PRO A O 1
ATOM 676 N N . LEU A 1 84 ? -24.179 -1.058 17.986 1.00 91.38 84 LEU A N 1
ATOM 677 C CA . LEU A 1 84 ? -23.772 -2.455 17.754 1.00 91.38 84 LEU A CA 1
ATOM 678 C C . LEU A 1 84 ? -23.951 -2.912 16.302 1.00 91.38 84 LEU A C 1
ATOM 680 O O . LEU A 1 84 ? -23.193 -3.758 15.834 1.00 91.38 84 LEU A O 1
ATOM 684 N N . ASP A 1 85 ? -24.902 -2.320 15.583 1.00 90.75 85 ASP A N 1
ATOM 685 C CA . ASP A 1 85 ? -25.167 -2.595 14.169 1.00 90.75 85 ASP A CA 1
ATOM 686 C C . ASP A 1 85 ? -23.953 -2.293 13.264 1.00 90.75 85 ASP A C 1
ATOM 688 O O . ASP A 1 85 ? -23.843 -2.851 12.172 1.00 90.75 85 ASP A O 1
ATOM 692 N N . TYR A 1 86 ? -22.986 -1.480 13.720 1.00 93.12 86 TYR A N 1
ATOM 693 C CA . TYR A 1 86 ? -21.730 -1.264 12.985 1.00 93.12 86 TYR A CA 1
ATOM 694 C C . TYR A 1 86 ? -20.878 -2.516 12.835 1.00 93.12 86 TYR A C 1
ATOM 696 O O . TYR A 1 86 ? -20.026 -2.540 11.951 1.00 93.12 86 TYR A O 1
ATOM 704 N N . LEU A 1 87 ? -21.091 -3.548 13.657 1.00 92.38 87 LEU A N 1
ATOM 705 C CA . LEU A 1 87 ? -20.367 -4.815 13.531 1.00 92.38 87 LEU A CA 1
ATOM 706 C C . LEU A 1 87 ? -20.532 -5.448 12.142 1.00 92.38 87 LEU A C 1
ATOM 708 O O . LEU A 1 87 ? -19.622 -6.139 11.684 1.00 92.38 87 LEU A O 1
ATOM 712 N N . ASP A 1 88 ? -21.665 -5.196 11.480 1.00 93.06 88 ASP A N 1
ATOM 713 C CA . ASP A 1 88 ? -21.993 -5.744 10.161 1.00 93.06 88 ASP A CA 1
ATOM 714 C C . ASP A 1 88 ? -22.099 -4.664 9.065 1.00 93.06 88 ASP A C 1
ATOM 716 O O . ASP A 1 88 ? -22.267 -4.978 7.880 1.00 93.06 88 ASP A O 1
ATOM 720 N N . PHE A 1 89 ? -21.963 -3.388 9.433 1.00 93.81 89 PHE A N 1
ATOM 721 C CA . PHE A 1 89 ? -22.061 -2.283 8.489 1.00 93.81 89 PHE A CA 1
ATOM 722 C C . PHE A 1 89 ? -20.850 -2.226 7.547 1.00 93.81 89 PHE A C 1
ATOM 724 O O . PHE A 1 89 ? -19.691 -2.343 7.945 1.00 93.81 89 PHE A O 1
ATOM 731 N N . HIS A 1 90 ? -21.146 -2.030 6.269 1.00 94.62 90 HIS A N 1
ATOM 732 C CA . HIS A 1 90 ? -20.206 -1.757 5.191 1.00 94.62 90 HIS A CA 1
ATOM 733 C C . HIS A 1 90 ? -20.975 -1.017 4.091 1.00 94.62 90 HIS A C 1
ATOM 735 O O . HIS A 1 90 ? -22.188 -1.193 3.951 1.00 94.62 90 HIS A O 1
ATOM 741 N N . GLY A 1 91 ? -20.295 -0.187 3.307 1.00 94.50 91 GLY A N 1
ATOM 742 C CA . GLY A 1 91 ? -20.937 0.575 2.240 1.00 94.50 91 GLY A CA 1
ATOM 743 C C . GLY A 1 91 ? -20.264 1.906 1.938 1.00 94.50 91 GLY A C 1
ATOM 744 O O . GLY A 1 91 ? -19.183 2.219 2.428 1.00 94.50 91 GLY A O 1
ATOM 745 N N . GLN A 1 92 ? -20.919 2.693 1.088 1.00 95.88 92 GLN A N 1
ATOM 746 C CA . GLN A 1 92 ? -20.479 4.036 0.729 1.00 95.88 92 GLN A CA 1
ATOM 747 C C . GLN A 1 92 ? -21.219 5.066 1.585 1.00 95.88 92 GLN A C 1
ATOM 749 O O . GLN A 1 92 ? -22.429 5.228 1.431 1.00 95.88 92 GLN A O 1
ATOM 754 N N . ILE A 1 93 ? -20.489 5.804 2.421 1.00 93.19 93 ILE A N 1
ATOM 755 C CA . ILE A 1 93 ? -21.007 6.998 3.096 1.00 93.19 93 ILE A CA 1
ATOM 756 C C . ILE A 1 93 ? -20.939 8.163 2.087 1.00 93.19 93 ILE A C 1
ATOM 758 O O . ILE A 1 93 ? -19.862 8.391 1.509 1.00 93.19 93 ILE A O 1
ATOM 762 N N . PRO A 1 94 ? -22.057 8.861 1.800 1.00 93.69 94 PRO A N 1
ATOM 763 C CA . PRO A 1 94 ? -22.109 9.910 0.783 1.00 93.69 94 PRO A CA 1
ATOM 764 C C . PRO A 1 94 ? -21.138 11.070 1.028 1.00 93.69 94 PRO A C 1
ATOM 766 O O . PRO A 1 94 ? -20.799 11.407 2.158 1.00 93.69 94 PRO A O 1
ATOM 769 N N . ALA A 1 95 ? -20.703 11.727 -0.050 1.00 91.69 95 ALA A N 1
ATOM 770 C CA . ALA A 1 95 ? -19.885 12.932 0.056 1.00 91.69 95 ALA A CA 1
ATOM 771 C C . ALA A 1 95 ? -20.652 14.067 0.756 1.00 91.69 95 ALA A C 1
ATOM 773 O O . ALA A 1 95 ? -21.799 14.339 0.413 1.00 91.69 95 ALA A O 1
ATOM 774 N N . GLY A 1 96 ? -19.990 14.758 1.687 1.00 89.62 96 GLY A N 1
ATOM 775 C CA . GLY A 1 96 ? -20.587 15.828 2.497 1.00 89.62 96 GLY A CA 1
ATOM 776 C C . GLY A 1 96 ? -21.060 15.367 3.876 1.00 89.62 96 GLY A C 1
ATOM 777 O O . GLY A 1 96 ? -21.144 16.198 4.776 1.00 89.62 96 GLY A O 1
ATOM 778 N N . GLU A 1 97 ? -21.266 14.062 4.062 1.00 93.69 97 GLU A N 1
ATOM 779 C CA . GLU A 1 97 ? -21.574 13.470 5.364 1.00 93.69 97 GLU A CA 1
ATOM 780 C C . GLU A 1 97 ? -20.329 13.360 6.255 1.00 93.69 97 GLU A C 1
ATOM 782 O O . GLU A 1 97 ? -19.181 13.305 5.787 1.00 93.69 97 GLU A O 1
ATOM 787 N N . TYR A 1 98 ? -20.557 13.297 7.567 1.00 89.88 98 TYR A N 1
ATOM 788 C CA . TYR A 1 98 ? -19.500 12.979 8.520 1.00 89.88 98 TYR A CA 1
ATOM 789 C C . TYR A 1 98 ? -18.979 11.561 8.256 1.00 89.88 98 TYR A C 1
ATOM 791 O O . TYR A 1 98 ? -19.752 10.620 8.146 1.00 89.88 98 TYR A O 1
ATOM 799 N N . GLY A 1 99 ? -17.661 11.403 8.119 1.00 87.75 99 GLY A N 1
ATOM 800 C CA . GLY A 1 99 ? -17.080 10.105 7.761 1.00 87.75 99 GLY A CA 1
ATOM 801 C C . GLY A 1 99 ? -17.292 9.695 6.296 1.00 87.75 99 GLY A C 1
ATOM 802 O O . GLY A 1 99 ? -17.141 8.520 5.976 1.00 87.75 99 GLY A O 1
ATOM 803 N N . ALA A 1 100 ? -17.602 10.633 5.391 1.00 92.56 100 ALA A N 1
ATOM 804 C CA . ALA A 1 100 ? -17.714 10.360 3.957 1.00 92.56 100 ALA A CA 1
ATOM 805 C C . ALA A 1 100 ? -16.544 9.515 3.419 1.00 92.56 100 ALA A C 1
ATOM 807 O O . ALA A 1 100 ? -15.370 9.861 3.590 1.00 92.56 100 ALA A O 1
ATOM 808 N N . GLY A 1 101 ? -16.874 8.422 2.734 1.00 93.00 101 GLY A N 1
ATOM 809 C CA . GLY A 1 101 ? -15.896 7.432 2.296 1.00 93.00 101 GLY A CA 1
ATOM 810 C C . GLY A 1 101 ? -16.509 6.049 2.130 1.00 93.00 101 GLY A C 1
ATOM 811 O O . GLY A 1 101 ? -17.637 5.796 2.556 1.00 93.00 101 GLY A O 1
ATOM 812 N N . ARG A 1 102 ? -15.769 5.155 1.478 1.00 93.75 102 ARG A N 1
ATOM 813 C CA . ARG A 1 102 ? -16.149 3.742 1.401 1.00 93.75 102 ARG A CA 1
ATOM 814 C C . ARG A 1 102 ? -15.645 3.025 2.645 1.00 93.75 102 ARG A C 1
ATOM 816 O O . ARG A 1 102 ? -14.503 3.237 3.040 1.00 93.75 102 ARG A O 1
ATOM 823 N N . MET A 1 103 ? -16.477 2.176 3.228 1.00 95.31 103 MET A N 1
ATOM 824 C CA . MET A 1 103 ? -16.118 1.359 4.373 1.00 95.31 103 MET A CA 1
ATOM 825 C C . MET A 1 103 ? -16.382 -0.117 4.094 1.00 95.31 103 MET A C 1
ATOM 827 O O . MET A 1 103 ? -17.478 -0.488 3.669 1.00 95.31 103 MET A O 1
ATOM 831 N N . ASP A 1 104 ? -15.391 -0.955 4.371 1.00 95.44 104 ASP A N 1
ATOM 832 C CA . ASP A 1 104 ? -15.456 -2.404 4.200 1.00 95.44 104 ASP A CA 1
ATOM 833 C C . ASP A 1 104 ? -15.011 -3.105 5.489 1.00 95.44 104 ASP A C 1
ATOM 835 O O . ASP A 1 104 ? -14.108 -2.648 6.190 1.00 95.44 104 ASP A O 1
ATOM 839 N N . ILE A 1 105 ? -15.623 -4.245 5.813 1.00 96.75 105 ILE A N 1
ATOM 840 C CA . ILE A 1 105 ? -15.182 -5.063 6.948 1.00 96.75 105 ILE A CA 1
ATOM 841 C C . ILE A 1 105 ? -13.867 -5.747 6.564 1.00 96.75 105 ILE A C 1
ATOM 843 O O . ILE A 1 105 ? -13.841 -6.628 5.704 1.00 96.75 105 ILE A O 1
ATOM 847 N N . TRP A 1 106 ? -12.780 -5.348 7.220 1.00 95.94 106 TRP A N 1
ATOM 848 C CA . TRP A 1 106 ? -11.443 -5.881 6.976 1.00 95.94 106 TRP A CA 1
ATOM 849 C C . TRP A 1 106 ? -11.169 -7.133 7.817 1.00 95.94 106 TRP A C 1
ATOM 851 O O . TRP A 1 106 ? -10.642 -8.119 7.301 1.00 95.94 106 TRP A O 1
ATOM 861 N N . ASP A 1 107 ? -11.573 -7.129 9.089 1.00 97.25 107 ASP A N 1
ATOM 862 C CA . ASP A 1 107 ? -11.559 -8.307 9.962 1.00 97.25 107 ASP A CA 1
ATOM 863 C C . ASP A 1 107 ? -12.700 -8.239 10.984 1.00 97.25 107 ASP A C 1
ATOM 865 O O . ASP A 1 107 ? -13.221 -7.167 11.296 1.00 97.25 107 ASP A O 1
ATOM 869 N N . ARG A 1 108 ? -13.094 -9.389 11.523 1.00 96.50 108 ARG A N 1
ATOM 870 C CA . ARG A 1 108 ? -14.075 -9.482 12.608 1.00 96.50 108 ARG A CA 1
ATOM 871 C C . ARG A 1 108 ? -13.885 -10.763 13.397 1.00 96.50 108 ARG A C 1
ATOM 873 O O . ARG A 1 108 ? -13.375 -11.760 12.880 1.00 96.50 108 ARG A O 1
ATOM 880 N N . GLY A 1 109 ? -14.361 -10.761 14.631 1.00 96.00 109 GLY A N 1
ATOM 881 C CA . GLY A 1 109 ? -14.310 -11.943 15.477 1.00 96.00 109 GLY A CA 1
ATOM 882 C C . GLY A 1 109 ? -14.786 -11.659 16.887 1.00 96.00 109 GLY A C 1
ATOM 883 O O . GLY A 1 109 ? -15.584 -10.748 17.120 1.00 96.00 109 GLY A O 1
ATOM 884 N N . THR A 1 110 ? -14.280 -12.442 17.833 1.00 96.12 110 THR A N 1
ATOM 885 C CA . THR A 1 110 ? -14.535 -12.241 19.261 1.00 96.12 110 THR A CA 1
ATOM 886 C C . THR A 1 110 ? -13.286 -11.750 19.974 1.00 96.12 110 THR A C 1
ATOM 888 O O . THR A 1 110 ? -12.171 -11.837 19.454 1.00 96.12 110 THR A O 1
ATOM 891 N N . TYR A 1 111 ? -13.456 -11.171 21.155 1.00 96.25 111 TYR A N 1
ATOM 892 C CA . TYR A 1 111 ? -12.337 -10.742 21.977 1.00 96.25 111 TYR A CA 1
ATOM 893 C C . TYR A 1 111 ? -12.558 -11.050 23.456 1.00 96.25 111 TYR A C 1
ATOM 895 O O . TYR A 1 111 ? -13.684 -11.100 23.954 1.00 96.25 111 TYR A O 1
ATOM 903 N N . GLN A 1 112 ? -11.449 -11.227 24.172 1.00 95.31 112 GLN A N 1
ATOM 904 C CA . GLN A 1 112 ? -11.422 -11.359 25.624 1.00 95.31 112 GLN A CA 1
ATOM 905 C C . GLN A 1 112 ? -10.942 -10.047 26.245 1.00 95.31 112 GLN A C 1
ATOM 907 O O . GLN A 1 112 ? -9.849 -9.565 25.936 1.00 95.31 112 GLN A O 1
ATOM 912 N N . GLU A 1 113 ? -11.742 -9.469 27.140 1.00 93.75 113 GLU A N 1
ATOM 913 C CA . GLU A 1 113 ? -11.320 -8.321 27.944 1.00 93.75 113 GLU A CA 1
ATOM 914 C C . GLU A 1 113 ? -10.318 -8.780 29.011 1.00 93.75 113 GLU A C 1
ATOM 916 O O . GLU A 1 113 ? -10.616 -9.656 29.822 1.00 93.75 113 GLU A O 1
ATOM 921 N N . ARG A 1 114 ? -9.129 -8.171 29.028 1.00 94.44 114 ARG A N 1
ATOM 922 C CA . ARG A 1 114 ? -8.147 -8.326 30.115 1.00 94.44 114 ARG A CA 1
ATOM 923 C C . ARG A 1 114 ? -8.205 -7.137 31.065 1.00 94.44 114 ARG A C 1
ATOM 925 O O . ARG A 1 114 ? -8.080 -7.284 32.276 1.00 94.44 114 ARG A O 1
ATOM 932 N N . THR A 1 115 ? -8.349 -5.936 30.516 1.00 95.19 115 THR A N 1
ATOM 933 C CA . THR A 1 115 ? -8.492 -4.679 31.255 1.00 95.19 115 THR A CA 1
ATOM 934 C C . THR A 1 115 ? -9.251 -3.696 30.378 1.00 95.19 115 THR A C 1
ATOM 936 O O . THR A 1 115 ? -8.952 -3.592 29.196 1.00 95.19 115 THR A O 1
ATOM 939 N N . PHE A 1 116 ? -10.204 -2.958 30.935 1.00 94.44 116 PHE A N 1
ATOM 940 C CA . PHE A 1 116 ? -10.886 -1.892 30.205 1.00 94.44 116 PHE A CA 1
ATOM 941 C C . PHE A 1 116 ? -11.177 -0.752 31.173 1.00 94.44 116 PHE A C 1
ATOM 943 O O . PHE A 1 116 ? -12.061 -0.851 32.023 1.00 94.44 116 PHE A O 1
ATOM 950 N N . ARG A 1 117 ? -10.352 0.286 31.099 1.00 93.19 117 ARG A N 1
ATOM 951 C CA . ARG A 1 117 ? -10.416 1.496 31.917 1.00 93.19 117 ARG A CA 1
ATOM 952 C C . ARG A 1 117 ? -10.118 2.698 31.032 1.00 93.19 117 ARG A C 1
ATOM 954 O O . ARG A 1 117 ? -9.460 2.551 30.003 1.00 93.19 117 ARG A O 1
ATOM 961 N N . ASP A 1 118 ? -10.519 3.877 31.483 1.00 87.88 118 ASP A N 1
ATOM 962 C CA . ASP A 1 118 ? -10.314 5.133 30.750 1.00 87.88 118 ASP A CA 1
ATOM 963 C C . ASP A 1 118 ? -8.826 5.443 30.501 1.00 87.88 118 ASP A C 1
ATOM 965 O O . ASP A 1 118 ? -8.483 6.146 29.558 1.00 87.88 118 ASP A O 1
ATOM 969 N N . ASP A 1 119 ? -7.930 4.886 31.322 1.00 91.25 119 ASP A N 1
ATOM 970 C CA . ASP A 1 119 ? -6.479 5.049 31.215 1.00 91.25 119 ASP A CA 1
ATOM 971 C C . ASP A 1 119 ? -5.769 3.900 30.479 1.00 91.25 119 ASP A C 1
ATOM 973 O O . ASP A 1 119 ? -4.565 3.986 30.224 1.00 91.25 119 ASP A O 1
ATOM 977 N N . LYS A 1 120 ? -6.465 2.790 30.195 1.00 95.62 120 LYS A N 1
ATOM 978 C CA . LYS A 1 120 ? -5.873 1.598 29.579 1.00 95.62 120 LYS A CA 1
ATOM 979 C C . LYS A 1 120 ? -6.927 0.586 29.137 1.00 95.62 120 LYS A C 1
ATOM 981 O O . LYS A 1 120 ? -7.714 0.091 29.948 1.00 95.62 120 LYS A O 1
ATOM 986 N N . VAL A 1 121 ? -6.820 0.135 27.893 1.00 97.38 121 VAL A N 1
ATOM 987 C CA . VAL A 1 121 ? -7.592 -0.995 27.359 1.00 97.38 121 VAL A CA 1
ATOM 988 C C . VAL A 1 121 ? -6.627 -2.110 26.972 1.00 97.38 121 VAL A C 1
ATOM 990 O O . VAL A 1 121 ? -5.647 -1.874 26.281 1.00 97.38 121 VAL A O 1
ATOM 993 N N . VAL A 1 122 ? -6.869 -3.334 27.435 1.00 97.94 122 VAL A N 1
ATOM 994 C CA . VAL A 1 122 ? -6.119 -4.532 27.047 1.00 97.94 122 VAL A CA 1
ATOM 995 C C . VAL A 1 122 ? -7.103 -5.622 26.665 1.00 97.94 122 VAL A C 1
ATOM 997 O O . VAL A 1 122 ? -7.931 -6.042 27.482 1.00 97.94 122 VAL A O 1
ATOM 1000 N N . VAL A 1 123 ? -6.983 -6.102 25.433 1.00 97.50 123 VAL A N 1
ATOM 1001 C CA . VAL A 1 123 ? -7.864 -7.120 24.861 1.00 97.50 123 VAL A CA 1
ATOM 1002 C C . VAL A 1 123 ? -7.062 -8.182 24.129 1.00 97.50 123 VAL A C 1
ATOM 1004 O O . VAL A 1 123 ? -6.046 -7.881 23.509 1.00 97.50 123 VAL A O 1
ATOM 1007 N N . THR A 1 124 ? -7.527 -9.425 24.182 1.00 97.38 124 THR A N 1
ATOM 1008 C CA . THR A 1 124 ? -7.045 -10.494 23.302 1.00 97.38 124 THR A CA 1
ATOM 1009 C C . THR A 1 124 ? -8.053 -10.660 22.168 1.00 97.38 124 THR A C 1
ATOM 1011 O O . THR A 1 124 ? -9.198 -11.022 22.425 1.00 97.38 124 THR A O 1
ATOM 1014 N N . LEU A 1 125 ? -7.647 -10.355 20.935 1.00 97.56 125 LEU A N 1
ATOM 1015 C CA . LEU A 1 125 ? -8.475 -10.456 19.732 1.00 97.56 125 LEU A CA 1
ATOM 1016 C C . LEU A 1 125 ? -8.387 -11.866 19.132 1.00 97.56 125 LEU A C 1
ATOM 1018 O O . LEU A 1 125 ? -7.302 -12.451 19.054 1.00 97.56 125 LEU A O 1
ATOM 1022 N N . HIS A 1 126 ? -9.525 -12.383 18.674 1.00 96.69 126 HIS A N 1
ATOM 1023 C CA . HIS A 1 126 ? -9.675 -13.674 18.004 1.00 96.69 126 HIS A CA 1
ATOM 1024 C C . HIS A 1 126 ? -10.388 -13.488 16.654 1.00 96.69 126 HIS A C 1
ATOM 1026 O O . HIS A 1 126 ? -11.556 -13.842 16.493 1.00 96.69 126 HIS A O 1
ATOM 1032 N N . GLY A 1 127 ? -9.689 -12.884 15.692 1.00 95.81 127 GLY A N 1
ATOM 1033 C CA . GLY A 1 127 ? -10.171 -12.648 14.330 1.00 95.81 127 GLY A CA 1
ATOM 1034 C C . GLY A 1 127 ? -9.753 -13.706 13.314 1.00 95.81 127 GLY A C 1
ATOM 1035 O O . GLY A 1 127 ? -9.102 -14.716 13.629 1.00 95.81 127 GLY A O 1
ATOM 1036 N N . GLN A 1 128 ? -10.103 -13.446 12.054 1.00 92.62 128 GLN A N 1
ATOM 1037 C CA . GLN A 1 128 ? -9.599 -14.214 10.918 1.00 92.62 128 GLN A CA 1
ATOM 1038 C C . GLN A 1 128 ? -8.201 -13.743 10.516 1.00 92.62 128 GLN A C 1
ATOM 1040 O O . GLN A 1 128 ? -7.345 -14.587 10.246 1.00 92.62 128 GLN A O 1
ATOM 1045 N N . ARG A 1 129 ? -7.963 -12.424 10.524 1.00 93.19 129 ARG A N 1
ATOM 1046 C CA . ARG A 1 129 ? -6.669 -11.816 10.172 1.00 93.19 129 ARG A CA 1
ATOM 1047 C C . ARG A 1 129 ? -5.833 -11.505 11.410 1.00 93.19 129 ARG A C 1
ATOM 1049 O O . ARG A 1 129 ? -4.648 -11.833 11.452 1.00 93.19 129 ARG A O 1
ATOM 1056 N N . VAL A 1 130 ? -6.460 -10.915 12.423 1.00 94.94 130 VAL A N 1
ATOM 1057 C CA . VAL A 1 130 ? -5.807 -10.409 13.630 1.00 94.94 130 VAL A CA 1
ATOM 1058 C C . VAL A 1 130 ? -6.077 -11.329 14.810 1.00 94.94 130 VAL A C 1
ATOM 1060 O O . VAL A 1 130 ? -7.215 -11.493 15.255 1.00 94.94 130 VAL A O 1
ATOM 1063 N N . ARG A 1 131 ? -5.007 -11.902 15.368 1.00 95.88 131 ARG A N 1
ATOM 1064 C CA . ARG A 1 131 ? -5.052 -12.646 16.630 1.00 95.88 131 ARG A CA 1
ATOM 1065 C C . ARG A 1 131 ? -3.922 -12.228 17.555 1.00 95.88 131 ARG A C 1
ATOM 1067 O O . ARG A 1 131 ? -2.774 -12.071 17.128 1.00 95.88 131 ARG A O 1
ATOM 1074 N N . GLY A 1 132 ? -4.242 -12.092 18.835 1.00 96.38 132 GLY A N 1
ATOM 1075 C CA . GLY A 1 132 ? -3.275 -11.772 19.884 1.00 96.38 132 GLY A CA 1
ATOM 1076 C C . GLY A 1 132 ? -3.744 -10.660 20.811 1.00 96.38 132 GLY A C 1
ATOM 1077 O O . GLY A 1 132 ? -4.856 -10.146 20.699 1.00 96.38 132 GLY A O 1
ATOM 1078 N N . THR A 1 133 ? -2.884 -10.319 21.756 1.00 97.75 133 THR A N 1
ATOM 1079 C CA . THR A 1 133 ? -3.151 -9.380 22.838 1.00 97.75 133 THR A CA 1
ATOM 1080 C C . THR A 1 133 ? -2.632 -8.000 22.477 1.00 97.75 133 THR A C 1
ATOM 1082 O O . THR A 1 133 ? -1.466 -7.831 22.120 1.00 97.75 133 THR A O 1
ATOM 1085 N N . TYR A 1 134 ? -3.509 -7.012 22.602 1.00 98.06 134 TYR A N 1
ATOM 1086 C CA . TYR A 1 134 ? -3.264 -5.620 22.264 1.00 98.06 134 TYR A CA 1
ATOM 1087 C C . TYR A 1 134 ? -3.552 -4.736 23.466 1.00 98.06 134 TYR A C 1
ATOM 1089 O O . TYR A 1 134 ? -4.540 -4.942 24.175 1.00 98.06 134 TYR A O 1
ATOM 1097 N N . ALA A 1 135 ? -2.694 -3.745 23.675 1.00 97.81 135 ALA A N 1
ATOM 1098 C CA . ALA A 1 135 ? -2.887 -2.693 24.655 1.00 97.81 135 ALA A CA 1
ATOM 1099 C C . ALA A 1 135 ? -3.102 -1.360 23.939 1.00 97.81 135 ALA A C 1
ATOM 1101 O O . ALA A 1 135 ? -2.304 -0.996 23.078 1.00 97.81 135 ALA A O 1
ATOM 1102 N N . LEU A 1 136 ? -4.143 -0.633 24.336 1.00 97.75 136 LEU A N 1
ATOM 1103 C CA . LEU A 1 136 ? -4.334 0.771 24.023 1.00 97.75 136 LEU A CA 1
ATOM 1104 C C . LEU A 1 136 ? -4.118 1.607 25.286 1.00 97.75 136 LEU A C 1
ATOM 1106 O O . LEU A 1 136 ? -4.619 1.259 26.360 1.00 97.75 136 LEU A O 1
ATOM 1110 N N . PHE A 1 137 ? -3.375 2.701 25.163 1.00 95.62 137 PHE A N 1
ATOM 1111 C CA . PHE A 1 137 ? -3.138 3.647 26.253 1.00 95.62 137 PHE A CA 1
ATOM 1112 C C . PHE A 1 137 ? -3.185 5.094 25.741 1.00 95.62 137 PHE A C 1
ATOM 1114 O O . PHE A 1 137 ? -2.682 5.359 24.646 1.00 95.62 137 PHE A O 1
ATOM 1121 N N . PRO A 1 138 ? -3.784 6.029 26.495 1.00 95.62 138 PRO A N 1
ATOM 1122 C CA . PRO A 1 138 ? -3.917 7.416 26.080 1.00 95.62 138 PRO A CA 1
ATOM 1123 C C . PRO A 1 138 ? -2.562 8.136 26.117 1.00 95.62 138 PRO A C 1
ATOM 1125 O O . PRO A 1 138 ? -1.743 7.927 27.014 1.00 95.62 138 PRO A O 1
ATOM 1128 N N . LEU A 1 139 ? -2.347 9.012 25.141 1.00 93.25 139 LEU A N 1
ATOM 1129 C CA . LEU A 1 139 ? -1.246 9.979 25.077 1.00 93.25 139 LEU A CA 1
ATOM 1130 C C . LEU A 1 139 ? -1.715 11.402 25.426 1.00 93.25 139 LEU A C 1
ATOM 1132 O O . LEU A 1 139 ? -0.895 12.275 25.706 1.00 93.25 139 LEU A O 1
ATOM 1136 N N . GLY A 1 140 ? -3.027 11.636 25.400 1.00 86.62 140 GLY A N 1
ATOM 1137 C CA . GLY A 1 140 ? -3.684 12.920 25.619 1.00 86.62 140 GLY A CA 1
ATOM 1138 C C . GLY A 1 140 ? -5.182 12.796 25.338 1.00 86.62 140 GLY A C 1
ATOM 1139 O O . GLY A 1 140 ? -5.709 11.693 25.394 1.00 86.62 140 GLY A O 1
ATOM 1140 N N . ASP A 1 141 ? -5.837 13.918 25.023 1.00 85.62 141 ASP A N 1
ATOM 1141 C CA . ASP A 1 141 ? -7.283 14.066 24.759 1.00 85.62 141 ASP A CA 1
ATOM 1142 C C . ASP A 1 141 ? -7.928 12.873 24.016 1.00 85.62 141 ASP A C 1
ATOM 1144 O O . ASP A 1 141 ? -8.456 11.951 24.638 1.00 85.62 141 ASP A O 1
ATOM 1148 N N . ARG A 1 142 ? -7.863 12.866 22.680 1.00 90.62 142 ARG A N 1
ATOM 1149 C CA . ARG A 1 142 ? -8.349 11.756 21.842 1.00 90.62 142 ARG A CA 1
ATOM 1150 C C . ARG A 1 142 ? -7.234 10.860 21.325 1.00 90.62 142 ARG A C 1
ATOM 1152 O O . ARG A 1 142 ? -7.519 9.813 20.754 1.00 90.62 142 ARG A O 1
ATOM 1159 N N . ASP A 1 143 ? -5.979 11.238 21.527 1.00 96.12 143 ASP A N 1
ATOM 1160 C CA . ASP A 1 143 ? -4.839 10.497 21.001 1.00 96.12 143 ASP A CA 1
ATOM 1161 C C . ASP A 1 143 ? -4.449 9.370 21.954 1.00 96.12 143 ASP A C 1
ATOM 1163 O O . ASP A 1 143 ? -4.166 9.585 23.132 1.00 96.12 143 ASP A O 1
ATOM 1167 N N . TRP A 1 144 ? -4.427 8.157 21.423 1.00 97.31 144 TRP A N 1
ATOM 1168 C CA . TRP A 1 144 ? -4.025 6.920 22.075 1.00 97.31 144 TRP A CA 1
ATOM 1169 C C . TRP A 1 144 ? -2.917 6.253 21.259 1.00 97.31 144 TRP A C 1
ATOM 1171 O O . TRP A 1 144 ? -2.645 6.586 20.108 1.00 97.31 144 TRP A O 1
ATOM 1181 N N . MET A 1 145 ? -2.271 5.269 21.855 1.00 97.12 145 MET A N 1
ATOM 1182 C CA . MET A 1 145 ? -1.319 4.396 21.188 1.00 97.12 145 MET A CA 1
ATOM 1183 C C . MET A 1 145 ? -1.823 2.965 21.297 1.00 97.12 145 MET A C 1
ATOM 1185 O O . MET A 1 145 ? -2.233 2.558 22.383 1.00 97.12 145 MET A O 1
ATOM 1189 N N . ILE A 1 146 ? -1.766 2.204 20.206 1.00 97.62 146 ILE A N 1
ATOM 1190 C CA . ILE A 1 146 ? -1.980 0.757 20.203 1.00 97.62 146 ILE A CA 1
ATOM 1191 C C . ILE A 1 146 ? -0.640 0.030 20.063 1.00 97.62 146 ILE A C 1
ATOM 1193 O O . ILE A 1 146 ? 0.222 0.398 19.264 1.00 97.62 146 ILE A O 1
ATOM 1197 N N . HIS A 1 147 ? -0.484 -1.027 20.852 1.00 96.19 147 HIS A N 1
ATOM 1198 C CA . HIS A 1 147 ? 0.713 -1.851 20.916 1.00 96.19 147 HIS A CA 1
ATOM 1199 C C . HIS A 1 147 ? 0.333 -3.330 21.002 1.00 96.19 147 HIS A C 1
ATOM 1201 O O . HIS A 1 147 ? -0.567 -3.704 21.762 1.00 96.19 147 HIS A O 1
ATOM 1207 N N . ARG A 1 148 ? 1.033 -4.187 20.253 1.00 96.38 148 ARG A N 1
ATOM 1208 C CA . ARG A 1 148 ? 0.888 -5.644 20.353 1.00 96.38 148 ARG A CA 1
ATOM 1209 C C . ARG A 1 148 ? 1.744 -6.172 21.507 1.00 96.38 148 ARG A C 1
ATOM 1211 O O . ARG A 1 148 ? 2.952 -5.995 21.502 1.00 96.38 148 ARG A O 1
ATOM 1218 N N . MET A 1 149 ? 1.134 -6.861 22.466 1.00 96.19 149 MET A N 1
ATOM 1219 C CA . MET A 1 149 ? 1.837 -7.421 23.629 1.00 96.19 149 MET A CA 1
ATOM 1220 C C . MET A 1 149 ? 2.445 -8.802 23.360 1.00 96.19 149 MET A C 1
ATOM 1222 O O . MET A 1 149 ? 3.478 -9.144 23.931 1.00 96.19 149 MET A O 1
ATOM 1226 N N . ASP A 1 150 ? 1.794 -9.600 22.514 1.00 93.56 150 ASP A N 1
ATOM 1227 C CA . ASP A 1 150 ? 2.246 -10.953 22.186 1.00 93.56 150 ASP A CA 1
ATOM 1228 C C . ASP A 1 150 ? 3.330 -10.928 21.102 1.00 93.56 150 ASP A C 1
ATOM 1230 O O . ASP A 1 150 ? 3.327 -10.025 20.258 1.00 93.56 150 ASP A O 1
ATOM 1234 N N . PRO A 1 151 ? 4.196 -11.957 21.022 1.00 92.88 151 PRO A N 1
ATOM 1235 C CA . PRO A 1 151 ? 5.034 -12.167 19.849 1.00 92.88 151 PRO A CA 1
ATOM 1236 C C . PRO A 1 151 ? 4.234 -12.057 18.535 1.00 92.88 151 PRO A C 1
ATOM 1238 O O . PRO A 1 151 ? 3.009 -12.272 18.527 1.00 92.88 151 PRO A O 1
ATOM 1241 N N . PRO A 1 152 ? 4.894 -11.700 17.420 1.00 90.69 152 PRO A N 1
ATOM 1242 C CA . PRO A 1 152 ? 4.248 -11.640 16.114 1.00 90.69 152 PRO A CA 1
ATOM 1243 C C . PRO A 1 152 ? 3.457 -12.921 15.821 1.00 90.69 152 PRO A C 1
ATOM 1245 O O . PRO A 1 152 ? 3.906 -14.017 16.151 1.00 90.69 152 PRO A O 1
ATOM 1248 N N . GLN A 1 153 ? 2.262 -12.785 15.236 1.00 90.50 153 GLN A N 1
ATOM 1249 C CA . GLN A 1 153 ? 1.456 -13.949 14.833 1.00 90.50 153 GLN A CA 1
ATOM 1250 C C . GLN A 1 153 ? 2.207 -14.804 13.807 1.00 90.50 153 GLN A C 1
ATOM 1252 O O . GLN A 1 153 ? 2.125 -16.028 13.834 1.00 90.50 153 GLN A O 1
ATOM 1257 N N . ASP A 1 154 ? 2.934 -14.128 12.926 1.00 92.19 154 ASP A N 1
ATOM 1258 C CA . ASP A 1 154 ? 3.898 -14.706 12.012 1.00 92.19 154 ASP A CA 1
ATOM 1259 C C . ASP A 1 154 ? 5.308 -14.463 12.576 1.00 92.19 154 ASP A C 1
ATOM 1261 O O . ASP A 1 154 ? 5.754 -13.310 12.593 1.00 92.19 154 ASP A O 1
ATOM 1265 N N . PRO A 1 155 ? 5.992 -15.503 13.087 1.00 91.12 155 PRO A N 1
ATOM 1266 C CA . PRO A 1 155 ? 7.284 -15.354 13.752 1.00 91.12 155 PRO A CA 1
ATOM 1267 C C . PRO A 1 155 ? 8.408 -14.933 12.801 1.00 91.12 155 PRO A C 1
ATOM 1269 O O . PRO A 1 155 ? 9.399 -14.368 13.265 1.00 91.12 155 PRO A O 1
ATOM 1272 N N . ASP A 1 156 ? 8.251 -15.175 11.498 1.00 92.94 156 ASP A N 1
ATOM 1273 C CA . ASP A 1 156 ? 9.256 -14.858 10.485 1.00 92.94 156 ASP A CA 1
ATOM 1274 C C . ASP A 1 156 ? 9.066 -13.446 9.906 1.00 92.94 156 ASP A C 1
ATOM 1276 O O . ASP A 1 156 ? 9.924 -12.971 9.159 1.00 92.94 156 ASP A O 1
ATOM 1280 N N . ARG A 1 157 ? 7.991 -12.739 10.300 1.00 92.25 157 ARG A N 1
ATOM 1281 C CA . ARG A 1 157 ? 7.696 -11.368 9.865 1.00 92.25 157 ARG A CA 1
ATOM 1282 C C . ARG A 1 157 ? 8.787 -10.386 10.304 1.00 92.25 157 ARG A C 1
ATOM 1284 O O . ARG A 1 157 ? 9.056 -10.194 11.495 1.00 92.25 157 ARG A O 1
ATOM 1291 N N . ARG A 1 158 ? 9.353 -9.671 9.337 1.00 92.25 158 ARG A N 1
ATOM 1292 C CA . ARG A 1 158 ? 10.417 -8.669 9.508 1.00 92.25 158 ARG A CA 1
ATOM 1293 C C . ARG A 1 158 ? 9.882 -7.239 9.290 1.00 92.25 158 ARG A C 1
ATOM 1295 O O . ARG A 1 158 ? 8.781 -7.077 8.771 1.00 92.25 158 ARG A O 1
ATOM 1302 N N . PRO A 1 159 ? 10.602 -6.185 9.728 1.00 89.88 159 PRO A N 1
ATOM 1303 C CA . PRO A 1 159 ? 10.274 -4.808 9.345 1.00 89.88 159 PRO A CA 1
ATOM 1304 C C . PRO A 1 159 ? 10.580 -4.571 7.867 1.00 89.88 159 PRO A C 1
ATOM 1306 O O . PRO A 1 159 ? 11.543 -5.145 7.358 1.00 89.88 159 PRO A O 1
ATOM 1309 N N . ILE A 1 160 ? 9.848 -3.651 7.231 1.00 89.44 160 ILE A N 1
ATOM 1310 C CA . ILE A 1 160 ? 10.216 -3.121 5.911 1.00 89.44 160 ILE A CA 1
ATOM 1311 C C . ILE A 1 160 ? 11.679 -2.630 5.954 1.00 89.44 160 ILE A C 1
ATOM 1313 O O . ILE A 1 160 ? 12.020 -1.823 6.827 1.00 89.44 160 ILE A O 1
ATOM 1317 N N . PRO A 1 161 ? 12.555 -3.091 5.041 1.00 92.44 161 PRO A N 1
ATOM 1318 C CA . PRO A 1 161 ? 13.945 -2.654 4.997 1.00 92.44 161 PRO A CA 1
ATOM 1319 C C . PRO A 1 161 ? 14.049 -1.196 4.532 1.00 92.44 161 PRO A C 1
ATOM 1321 O O . PRO A 1 161 ? 13.420 -0.798 3.553 1.00 92.44 161 PRO A O 1
ATOM 1324 N N . ALA A 1 162 ? 14.877 -0.402 5.215 1.00 87.31 162 ALA A N 1
ATOM 1325 C CA . ALA A 1 162 ? 15.076 1.019 4.907 1.00 87.31 162 ALA A CA 1
ATOM 1326 C C . ALA A 1 162 ? 16.162 1.271 3.841 1.00 87.31 162 ALA A C 1
ATOM 1328 O O . ALA A 1 162 ? 16.246 2.355 3.265 1.00 87.31 162 ALA A O 1
ATOM 1329 N N . ASP A 1 163 ? 17.022 0.288 3.593 1.00 89.00 163 ASP A N 1
ATOM 1330 C CA . ASP A 1 163 ? 18.259 0.410 2.821 1.00 89.00 163 ASP A CA 1
ATOM 1331 C C . ASP A 1 163 ? 18.248 -0.381 1.508 1.00 89.00 163 ASP A C 1
ATOM 1333 O O . ASP A 1 163 ? 19.261 -0.429 0.810 1.00 89.00 163 ASP A O 1
ATOM 1337 N N . LEU A 1 164 ? 17.100 -0.940 1.114 1.00 94.56 164 LEU A N 1
ATOM 1338 C CA . LEU A 1 164 ? 16.967 -1.623 -0.168 1.00 94.56 164 LEU A CA 1
ATOM 1339 C C . LEU A 1 164 ? 17.345 -0.675 -1.322 1.00 94.56 164 LEU A C 1
ATOM 1341 O O . LEU A 1 164 ? 17.032 0.519 -1.301 1.00 94.56 164 LEU A O 1
ATOM 1345 N N . ARG A 1 165 ? 18.044 -1.201 -2.331 1.00 95.19 165 ARG A N 1
ATOM 1346 C CA . ARG A 1 165 ? 18.449 -0.458 -3.531 1.00 95.19 165 ARG A CA 1
ATOM 1347 C C . ARG A 1 165 ? 18.089 -1.234 -4.794 1.00 95.19 165 ARG A C 1
ATOM 1349 O O . ARG A 1 165 ? 18.182 -2.466 -4.775 1.00 95.19 165 ARG A O 1
ATOM 1356 N N . PRO A 1 166 ? 17.730 -0.551 -5.897 1.00 96.75 166 PRO A N 1
ATOM 1357 C CA . PRO A 1 166 ? 17.435 -1.229 -7.146 1.00 96.75 166 PRO A CA 1
ATOM 1358 C C . PRO A 1 166 ? 18.617 -2.061 -7.659 1.00 96.75 166 PRO A C 1
ATOM 1360 O O . PRO A 1 166 ? 19.761 -1.601 -7.683 1.00 96.75 166 PRO A O 1
ATOM 1363 N N . MET A 1 167 ? 18.324 -3.272 -8.117 1.00 97.62 167 MET A N 1
ATOM 1364 C CA . MET A 1 167 ? 19.214 -4.082 -8.939 1.00 97.62 167 MET A CA 1
ATOM 1365 C C . MET A 1 167 ? 19.426 -3.392 -10.291 1.00 97.62 167 MET A C 1
ATOM 1367 O O . MET A 1 167 ? 18.489 -2.872 -10.908 1.00 97.62 167 MET A O 1
ATOM 1371 N N . ARG A 1 168 ? 20.668 -3.392 -10.773 1.00 96.38 168 ARG A N 1
ATOM 1372 C CA . ARG A 1 168 ? 21.055 -2.793 -12.051 1.00 96.38 168 ARG A CA 1
ATOM 1373 C C . ARG A 1 168 ? 21.268 -3.869 -13.106 1.00 96.38 168 ARG A C 1
ATOM 1375 O O . ARG A 1 168 ? 21.907 -4.891 -12.878 1.00 96.38 168 ARG A O 1
ATOM 1382 N N . ALA A 1 169 ? 20.753 -3.587 -14.292 1.00 96.94 169 ALA A N 1
ATOM 1383 C CA . ALA A 1 169 ? 21.006 -4.392 -15.472 1.00 96.94 169 ALA A CA 1
ATOM 1384 C C . ALA A 1 169 ? 22.371 -4.056 -16.086 1.00 96.94 169 ALA A C 1
ATOM 1386 O O . ALA A 1 169 ? 22.806 -2.900 -16.047 1.00 96.94 169 ALA A O 1
ATOM 1387 N N . VAL A 1 170 ? 23.002 -5.043 -16.714 1.00 97.94 170 VAL A N 1
ATOM 1388 C CA . VAL A 1 170 ? 24.163 -4.840 -17.591 1.00 97.94 170 VAL A CA 1
ATOM 1389 C C . VAL A 1 170 ? 23.703 -4.621 -19.033 1.00 97.94 170 VAL A C 1
ATOM 1391 O O . VAL A 1 170 ? 22.638 -5.086 -19.433 1.00 97.94 170 VAL A O 1
ATOM 1394 N N . ALA A 1 171 ? 24.477 -3.896 -19.837 1.00 97.88 171 ALA A N 1
ATOM 1395 C CA . ALA A 1 171 ? 24.214 -3.805 -21.273 1.00 97.88 171 ALA A CA 1
ATOM 1396 C C . ALA A 1 171 ? 24.734 -5.066 -21.980 1.00 97.88 171 ALA A C 1
ATOM 1398 O O . ALA A 1 171 ? 25.818 -5.544 -21.646 1.00 97.88 171 ALA A O 1
ATOM 1399 N N . GLY A 1 172 ? 23.996 -5.584 -22.962 1.00 96.94 172 GLY A N 1
ATOM 1400 C CA . GLY A 1 172 ? 24.423 -6.766 -23.708 1.00 96.94 172 GLY A CA 1
ATOM 1401 C C . GLY A 1 172 ? 23.546 -7.091 -24.913 1.00 96.94 172 GLY A C 1
ATOM 1402 O O . GLY A 1 172 ? 22.580 -6.387 -25.216 1.00 96.94 172 GLY A O 1
ATOM 1403 N N . ASP A 1 173 ? 23.907 -8.175 -25.595 1.00 96.19 173 ASP A N 1
ATOM 1404 C CA . ASP A 1 173 ? 23.145 -8.715 -26.719 1.00 96.19 173 ASP A CA 1
ATOM 1405 C C . ASP A 1 173 ? 21.837 -9.366 -26.255 1.00 96.19 173 ASP A C 1
ATOM 1407 O O . ASP A 1 173 ? 21.671 -9.715 -25.085 1.00 96.19 173 ASP A O 1
ATOM 1411 N N . LEU A 1 174 ? 20.899 -9.555 -27.188 1.00 96.50 174 LEU A N 1
ATOM 1412 C CA . LEU A 1 174 ? 19.628 -10.219 -26.911 1.00 96.50 174 LEU A CA 1
ATOM 1413 C C . LEU A 1 174 ? 19.867 -11.675 -26.469 1.00 96.50 174 LEU A C 1
ATOM 1415 O O . LEU A 1 174 ? 20.291 -12.487 -27.294 1.00 96.50 174 LEU A O 1
ATOM 1419 N N . PRO A 1 175 ? 19.549 -12.054 -25.217 1.00 95.06 175 PRO A N 1
ATOM 1420 C CA . PRO A 1 175 ? 19.692 -13.437 -24.799 1.00 95.06 175 PRO A CA 1
ATOM 1421 C C . PRO A 1 175 ? 18.637 -14.337 -25.457 1.00 95.06 175 PRO A C 1
ATOM 1423 O O . PRO A 1 175 ? 17.534 -13.906 -25.802 1.00 95.06 175 PRO A O 1
ATOM 1426 N N . HIS A 1 176 ? 18.966 -15.622 -25.599 1.00 88.12 176 HIS A N 1
ATOM 1427 C CA . HIS A 1 176 ? 18.111 -16.618 -26.243 1.00 88.12 176 HIS A CA 1
ATOM 1428 C C . HIS A 1 176 ? 17.646 -17.709 -25.271 1.00 88.12 176 HIS A C 1
ATOM 1430 O O . HIS A 1 176 ? 18.296 -18.006 -24.269 1.00 88.12 176 HIS A O 1
ATOM 1436 N N . GLY A 1 177 ? 16.536 -18.360 -25.624 1.00 84.06 177 GLY A N 1
ATOM 1437 C CA . GLY A 1 177 ? 16.005 -19.523 -24.914 1.00 84.06 177 GLY A CA 1
ATOM 1438 C C . GLY A 1 177 ? 14.883 -19.205 -23.916 1.00 84.06 177 GLY A C 1
ATOM 1439 O O . GLY A 1 177 ? 14.555 -18.043 -23.682 1.00 84.06 177 GLY A O 1
ATOM 1440 N N . PRO A 1 178 ? 14.264 -20.250 -23.336 1.00 87.31 178 PRO A N 1
ATOM 1441 C CA . PRO A 1 178 ? 13.103 -20.117 -22.453 1.00 87.31 178 PRO A CA 1
ATOM 1442 C C . PRO A 1 178 ? 13.454 -19.616 -21.043 1.00 87.31 178 PRO A C 1
ATOM 1444 O O . PRO A 1 178 ? 12.557 -19.256 -20.292 1.00 87.31 178 PRO A O 1
ATOM 1447 N N . GLY A 1 179 ? 14.742 -19.564 -20.684 1.00 95.38 179 GLY A N 1
ATOM 1448 C CA . GLY A 1 179 ? 15.215 -19.087 -19.379 1.00 95.38 179 GLY A CA 1
ATOM 1449 C C . GLY A 1 179 ? 15.153 -17.567 -19.188 1.00 95.38 179 GLY A C 1
ATOM 1450 O O . GLY A 1 179 ? 15.651 -17.064 -18.184 1.00 95.38 179 GLY A O 1
ATOM 1451 N N . TRP A 1 180 ? 14.569 -16.836 -20.141 1.00 97.25 180 TRP A N 1
ATOM 1452 C CA . TRP A 1 180 ? 14.526 -15.379 -20.157 1.00 97.25 180 TRP A CA 1
ATOM 1453 C C . TRP A 1 180 ? 13.104 -14.858 -20.338 1.00 97.25 180 TRP A C 1
ATOM 1455 O O . TRP A 1 180 ? 12.359 -15.307 -21.213 1.00 97.25 180 TRP A O 1
ATOM 1465 N N . ALA A 1 181 ? 12.760 -13.872 -19.518 1.00 97.19 181 ALA A N 1
ATOM 1466 C CA . ALA A 1 181 ? 11.595 -13.026 -19.681 1.00 97.19 181 ALA A CA 1
ATOM 1467 C C . ALA A 1 181 ? 12.014 -11.665 -20.235 1.00 97.19 181 ALA A C 1
ATOM 1469 O O . ALA A 1 181 ? 13.069 -11.143 -19.885 1.00 97.19 181 ALA A O 1
ATOM 1470 N N . PHE A 1 182 ? 11.168 -11.082 -21.074 1.00 97.12 182 PHE A N 1
ATOM 1471 C CA . PHE A 1 182 ? 11.412 -9.806 -21.726 1.00 97.12 182 PHE A CA 1
ATOM 1472 C C . PHE A 1 182 ? 10.303 -8.814 -21.379 1.00 97.12 182 PHE A C 1
ATOM 1474 O O . PHE A 1 182 ? 9.110 -9.123 -21.462 1.00 97.12 182 PHE A O 1
ATOM 1481 N N . GLU A 1 183 ? 10.719 -7.608 -21.011 1.00 95.75 183 GLU A N 1
ATOM 1482 C CA . GLU A 1 183 ? 9.873 -6.446 -20.752 1.00 95.75 183 GLU A CA 1
ATOM 1483 C C . GLU A 1 183 ? 10.295 -5.304 -21.686 1.00 95.75 183 GLU A C 1
ATOM 1485 O O . GLU A 1 183 ? 11.467 -5.199 -22.058 1.00 95.75 183 GLU A O 1
ATOM 1490 N N . ILE A 1 184 ? 9.363 -4.420 -22.054 1.00 95.50 184 ILE A N 1
ATOM 1491 C CA . ILE A 1 184 ? 9.730 -3.168 -22.729 1.00 95.50 184 ILE A CA 1
ATOM 1492 C C . ILE A 1 184 ? 10.594 -2.339 -21.780 1.00 95.50 184 ILE A C 1
ATOM 1494 O O . ILE A 1 184 ? 10.236 -2.132 -20.618 1.00 95.50 184 ILE A O 1
ATOM 1498 N N . ARG A 1 185 ? 11.722 -1.833 -22.283 1.00 95.06 185 ARG A N 1
ATOM 1499 C CA . ARG A 1 185 ? 12.539 -0.877 -21.544 1.00 95.06 185 ARG A CA 1
ATOM 1500 C C . ARG A 1 185 ? 11.911 0.505 -21.642 1.00 95.06 185 ARG A C 1
ATOM 1502 O O . ARG A 1 185 ? 11.875 1.108 -22.713 1.00 95.06 185 ARG A O 1
ATOM 1509 N N . TRP A 1 186 ? 11.497 1.018 -20.495 1.00 94.56 186 TRP A N 1
ATOM 1510 C CA . TRP A 1 186 ? 10.964 2.365 -20.355 1.00 94.56 186 TRP A CA 1
ATOM 1511 C C . TRP A 1 186 ? 12.042 3.353 -19.917 1.00 94.56 186 TRP A C 1
ATOM 1513 O O . TRP A 1 186 ? 12.923 3.012 -19.125 1.00 94.56 186 TRP A O 1
ATOM 1523 N N . VAL A 1 187 ? 11.971 4.581 -20.431 1.00 92.88 187 VAL A N 1
ATOM 1524 C CA . VAL A 1 187 ? 12.849 5.684 -20.022 1.00 92.88 187 VAL A CA 1
ATOM 1525 C C . VAL A 1 187 ? 12.082 6.593 -19.070 1.00 92.88 187 VAL A C 1
ATOM 1527 O O . VAL A 1 187 ? 11.094 7.215 -19.450 1.00 92.88 187 VAL A O 1
ATOM 1530 N N . GLY A 1 188 ? 12.562 6.676 -17.835 1.00 95.25 188 GLY A N 1
ATOM 1531 C CA . GLY A 1 188 ? 11.935 7.433 -16.761 1.00 95.25 188 GLY A CA 1
ATOM 1532 C C . GLY A 1 188 ? 12.817 7.461 -15.517 1.00 95.25 188 GLY A C 1
ATOM 1533 O O . GLY A 1 188 ? 14.022 7.221 -15.616 1.00 95.25 188 GLY A O 1
ATOM 1534 N N . GLU A 1 189 ? 12.209 7.730 -14.366 1.00 97.12 189 GLU A N 1
ATOM 1535 C CA . GLU A 1 189 ? 12.888 7.711 -13.065 1.00 97.12 189 GLU A CA 1
ATOM 1536 C C . GLU A 1 189 ? 12.736 6.335 -12.415 1.00 97.12 189 GLU A C 1
ATOM 1538 O O . GLU A 1 189 ? 11.614 5.835 -12.287 1.00 97.12 189 GLU A O 1
ATOM 1543 N N . ARG A 1 190 ? 13.849 5.701 -1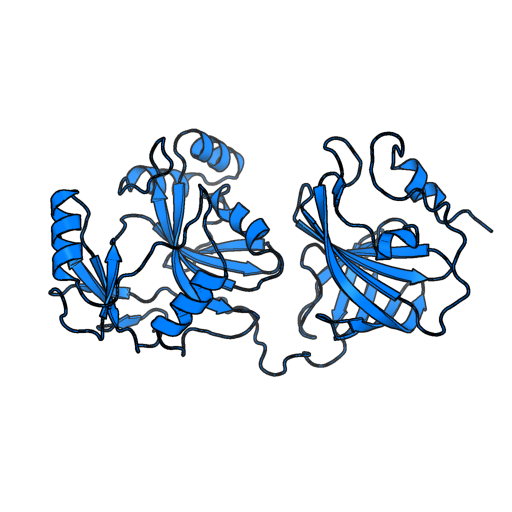2.029 1.00 97.06 190 ARG A N 1
ATOM 1544 C CA . ARG A 1 190 ? 13.808 4.408 -11.339 1.00 97.06 190 ARG A CA 1
ATOM 1545 C C . ARG A 1 190 ? 13.587 4.654 -9.855 1.00 97.06 190 ARG A C 1
ATOM 1547 O O . ARG A 1 190 ? 14.374 5.356 -9.235 1.00 97.06 190 ARG A O 1
ATOM 1554 N N . VAL A 1 191 ? 12.556 4.036 -9.294 1.00 98.00 191 VAL A N 1
ATOM 1555 C CA . VAL A 1 191 ? 12.186 4.219 -7.892 1.00 98.00 191 VAL A CA 1
ATOM 1556 C C . VAL A 1 191 ? 11.910 2.888 -7.212 1.00 98.00 191 VAL A C 1
ATOM 1558 O O . VAL A 1 191 ? 11.458 1.933 -7.850 1.00 98.00 191 VAL A O 1
ATOM 1561 N N . LEU A 1 192 ? 12.121 2.851 -5.902 1.00 98.31 192 LEU A N 1
ATOM 1562 C CA . LEU A 1 192 ? 11.486 1.866 -5.037 1.00 98.31 192 LEU A CA 1
ATOM 1563 C C . LEU A 1 192 ? 10.280 2.511 -4.363 1.00 98.31 192 LEU A C 1
ATOM 1565 O O . LEU A 1 192 ? 10.304 3.680 -3.982 1.00 98.31 192 LEU A O 1
ATOM 1569 N N . MET A 1 193 ? 9.205 1.747 -4.231 1.00 98.00 193 MET A N 1
ATOM 1570 C CA . MET A 1 193 ? 7.964 2.218 -3.638 1.00 98.00 193 MET A CA 1
ATOM 1571 C C . MET A 1 193 ? 7.544 1.294 -2.508 1.00 98.00 193 MET A C 1
ATOM 1573 O O . MET A 1 193 ? 7.148 0.157 -2.753 1.00 98.00 193 MET A O 1
ATOM 1577 N N . ALA A 1 194 ? 7.608 1.796 -1.280 1.00 97.62 194 ALA A N 1
ATOM 1578 C CA . ALA A 1 194 ? 7.114 1.098 -0.105 1.00 97.62 194 ALA A CA 1
ATOM 1579 C C . ALA A 1 194 ? 5.652 1.481 0.161 1.00 97.62 194 ALA A C 1
ATOM 1581 O O . ALA A 1 194 ? 5.303 2.661 0.098 1.00 97.62 194 ALA A O 1
ATOM 1582 N N . ASN A 1 195 ? 4.818 0.494 0.479 1.00 96.12 195 ASN A N 1
ATOM 1583 C CA . ASN A 1 195 ? 3.479 0.680 1.029 1.00 96.12 195 ASN A CA 1
ATOM 1584 C C . ASN A 1 195 ? 3.428 0.037 2.416 1.00 96.12 195 ASN A C 1
ATOM 1586 O O . ASN A 1 195 ? 3.624 -1.172 2.530 1.00 96.12 195 ASN A O 1
ATOM 1590 N N . ASP A 1 196 ? 3.131 0.833 3.439 1.00 92.56 196 ASP A N 1
ATOM 1591 C CA . ASP A 1 196 ? 2.768 0.354 4.778 1.00 92.56 196 ASP A CA 1
ATOM 1592 C C . ASP A 1 196 ? 1.392 0.916 5.122 1.00 92.56 196 ASP A C 1
ATOM 1594 O O . ASP A 1 196 ? 1.236 2.130 5.270 1.00 92.56 196 ASP A O 1
ATOM 1598 N N . ALA A 1 197 ? 0.384 0.047 5.200 1.00 88.38 197 ALA A N 1
ATOM 1599 C CA . ALA A 1 197 ? -0.981 0.434 5.551 1.00 88.38 197 ALA A CA 1
ATOM 1600 C C . ALA A 1 197 ? -1.511 1.628 4.721 1.00 88.38 197 ALA A C 1
ATOM 1602 O O . ALA A 1 197 ? -2.082 2.586 5.240 1.00 88.38 197 ALA A O 1
ATOM 1603 N N . GLY A 1 198 ? -1.279 1.592 3.408 1.00 90.88 198 GLY A N 1
ATOM 1604 C CA . GLY A 1 198 ? -1.706 2.609 2.447 1.00 90.88 198 GLY A CA 1
ATOM 1605 C C . GLY A 1 198 ? -0.859 3.880 2.443 1.00 90.88 198 GLY A C 1
ATOM 1606 O O . GLY A 1 198 ? -1.091 4.778 1.625 1.00 90.88 198 GLY A O 1
ATOM 1607 N N . HIS A 1 199 ? 0.133 3.976 3.331 1.00 91.75 199 HIS A N 1
ATOM 1608 C CA . HIS A 1 199 ? 1.128 5.029 3.297 1.00 91.75 199 HIS A CA 1
ATOM 1609 C C . HIS A 1 199 ? 2.222 4.678 2.292 1.00 91.75 199 HIS A C 1
ATOM 1611 O O . HIS A 1 199 ? 3.026 3.775 2.515 1.00 91.75 199 HIS A O 1
ATOM 1617 N N . VAL A 1 200 ? 2.251 5.426 1.189 1.00 95.56 200 VAL A N 1
ATOM 1618 C CA . VAL A 1 200 ? 3.247 5.244 0.133 1.00 95.56 200 VAL A CA 1
ATOM 1619 C C . VAL A 1 200 ? 4.418 6.201 0.309 1.00 95.56 200 VAL A C 1
ATOM 1621 O O . VAL A 1 200 ? 4.223 7.427 0.268 1.00 95.56 200 VAL A O 1
ATOM 1624 N N . THR A 1 201 ? 5.611 5.615 0.394 1.00 96.81 201 THR A N 1
ATOM 1625 C CA . THR A 1 201 ? 6.911 6.285 0.284 1.00 96.81 201 THR A CA 1
ATOM 1626 C C . THR A 1 201 ? 7.577 5.870 -1.025 1.00 96.81 201 THR A C 1
ATOM 1628 O O . THR A 1 201 ? 7.596 4.689 -1.370 1.00 96.81 201 THR A O 1
ATOM 1631 N N . ILE A 1 202 ? 8.113 6.839 -1.762 1.00 97.75 202 ILE A N 1
ATOM 1632 C CA . ILE A 1 202 ? 8.804 6.637 -3.037 1.00 97.75 202 ILE A CA 1
ATOM 1633 C C . ILE A 1 202 ? 10.236 7.132 -2.872 1.00 97.75 202 ILE A C 1
ATOM 1635 O O . ILE A 1 202 ? 10.441 8.313 -2.590 1.00 97.75 202 ILE A O 1
ATOM 1639 N N . THR A 1 203 ? 11.208 6.249 -3.073 1.00 97.56 203 THR A N 1
ATOM 1640 C CA . THR A 1 203 ? 12.630 6.588 -3.035 1.00 97.56 203 THR A CA 1
ATOM 1641 C C . THR A 1 203 ? 13.268 6.450 -4.409 1.00 97.56 203 THR A C 1
ATOM 1643 O O . THR A 1 203 ? 12.942 5.534 -5.164 1.00 97.56 203 THR A O 1
ATOM 1646 N N . ASP A 1 204 ? 14.161 7.374 -4.751 1.00 95.25 204 ASP A N 1
ATOM 1647 C CA . ASP A 1 204 ? 14.977 7.289 -5.963 1.00 95.25 204 ASP A CA 1
ATOM 1648 C C . ASP A 1 204 ? 16.059 6.192 -5.857 1.00 95.25 204 ASP A C 1
ATOM 1650 O O . ASP A 1 204 ? 16.182 5.488 -4.847 1.00 95.25 204 ASP A O 1
ATOM 1654 N N . GLY A 1 205 ? 16.855 6.028 -6.917 1.00 89.38 205 GLY A N 1
ATOM 1655 C CA . GLY A 1 205 ? 17.915 5.018 -6.975 1.00 89.38 205 GLY A CA 1
ATOM 1656 C C . GLY A 1 205 ? 19.006 5.144 -5.900 1.00 89.38 205 GLY A C 1
ATOM 1657 O O . GLY A 1 205 ? 19.643 4.137 -5.581 1.00 89.38 205 GLY A O 1
ATOM 1658 N N . ASP A 1 206 ? 19.191 6.329 -5.315 1.00 88.69 206 ASP A N 1
ATOM 1659 C CA . ASP A 1 206 ? 20.171 6.594 -4.254 1.00 88.69 206 ASP A CA 1
ATOM 1660 C C . ASP A 1 206 ? 19.550 6.483 -2.846 1.00 88.69 206 ASP A C 1
ATOM 1662 O O . ASP A 1 206 ? 20.267 6.395 -1.839 1.00 88.69 206 ASP A O 1
ATOM 1666 N N . GLY A 1 207 ? 18.220 6.385 -2.769 1.00 91.44 207 GLY A N 1
ATOM 1667 C CA . GLY A 1 207 ? 17.435 6.282 -1.540 1.00 91.44 207 GLY A CA 1
ATOM 1668 C C . GLY A 1 207 ? 16.865 7.615 -1.048 1.00 91.44 207 GLY A C 1
ATOM 1669 O O . GLY A 1 207 ? 16.404 7.680 0.092 1.00 91.44 207 GLY A O 1
ATOM 1670 N N . GLY A 1 208 ? 16.902 8.672 -1.863 1.00 94.81 208 GLY A N 1
ATOM 1671 C CA . GLY A 1 208 ? 16.280 9.960 -1.562 1.00 94.81 208 GLY A CA 1
ATOM 1672 C C . GLY A 1 208 ? 14.756 9.889 -1.656 1.00 94.81 208 GLY A C 1
ATOM 1673 O O . GLY A 1 208 ? 14.219 9.327 -2.606 1.00 94.81 208 GLY A O 1
ATOM 1674 N N . ASP A 1 209 ? 14.042 10.452 -0.676 1.00 95.81 209 ASP A N 1
ATOM 1675 C CA . ASP A 1 209 ? 12.575 10.503 -0.691 1.00 95.81 209 ASP A CA 1
ATOM 1676 C C . ASP A 1 209 ? 12.074 11.525 -1.726 1.00 95.81 209 ASP A C 1
ATOM 1678 O O . ASP A 1 209 ? 12.262 12.736 -1.585 1.00 95.81 209 ASP A O 1
ATOM 1682 N N . VAL A 1 210 ? 11.397 11.020 -2.756 1.00 97.12 210 VAL A N 1
ATOM 1683 C CA . VAL A 1 210 ? 10.797 11.795 -3.852 1.00 97.12 210 VAL A CA 1
ATOM 1684 C C . VAL A 1 210 ? 9.266 11.708 -3.855 1.00 97.12 210 VAL A C 1
ATOM 1686 O O . VAL A 1 210 ? 8.609 12.070 -4.834 1.00 97.12 210 VAL A O 1
ATOM 1689 N N . SER A 1 211 ? 8.658 11.264 -2.750 1.00 96.81 211 SER A N 1
ATOM 1690 C CA . SER A 1 211 ? 7.210 11.034 -2.619 1.00 96.81 211 SER A CA 1
ATOM 1691 C C . SER A 1 211 ? 6.373 12.260 -2.988 1.00 96.81 211 SER A C 1
ATOM 1693 O O . SER A 1 211 ? 5.349 12.142 -3.669 1.00 96.81 211 SER A O 1
ATOM 1695 N N . VAL A 1 212 ? 6.804 13.452 -2.562 1.00 96.38 212 VAL A N 1
ATOM 1696 C CA . VAL A 1 212 ? 6.094 14.722 -2.807 1.00 96.38 212 VAL A CA 1
ATOM 1697 C C . VAL A 1 212 ? 5.926 15.000 -4.303 1.00 96.38 212 VAL A C 1
ATOM 1699 O O . VAL A 1 212 ? 4.907 15.555 -4.710 1.00 96.38 212 VAL A O 1
ATOM 1702 N N . SER A 1 213 ? 6.875 14.574 -5.139 1.00 97.50 213 SER A N 1
ATOM 1703 C CA . SER A 1 213 ? 6.872 14.847 -6.579 1.00 97.50 213 SER A CA 1
ATOM 1704 C C . SER A 1 213 ? 5.786 14.097 -7.352 1.00 97.50 213 SER A C 1
ATOM 1706 O O . SER A 1 213 ? 5.439 14.517 -8.460 1.00 97.50 213 SER A O 1
ATOM 1708 N N . PHE A 1 214 ? 5.215 13.030 -6.778 1.00 97.38 214 PHE A N 1
ATOM 1709 C CA . PHE A 1 214 ? 4.322 12.101 -7.483 1.00 97.38 214 PHE A CA 1
ATOM 1710 C C . PHE A 1 214 ? 3.001 11.831 -6.729 1.00 97.38 214 PHE A C 1
ATOM 1712 O O . PHE A 1 214 ? 2.681 10.682 -6.405 1.00 97.38 214 PHE A O 1
ATOM 1719 N N . PRO A 1 215 ? 2.187 12.865 -6.439 1.00 96.00 215 PRO A N 1
ATOM 1720 C CA . PRO A 1 215 ? 0.971 12.722 -5.637 1.00 96.00 215 PRO A CA 1
ATOM 1721 C C . PRO A 1 215 ? -0.089 11.792 -6.256 1.00 96.00 215 PRO A C 1
ATOM 1723 O O . PRO A 1 215 ? -0.835 11.147 -5.522 1.00 96.00 215 PRO A O 1
ATOM 1726 N N . GLU A 1 216 ? -0.180 11.713 -7.583 1.00 95.38 216 GLU A N 1
ATOM 1727 C CA . GLU A 1 216 ? -1.085 10.814 -8.306 1.00 95.38 216 GLU A CA 1
ATOM 1728 C C . GLU A 1 216 ? -0.662 9.346 -8.206 1.00 95.38 216 GLU A C 1
ATOM 1730 O O . GLU A 1 216 ? -1.524 8.477 -8.102 1.00 95.38 216 GLU A O 1
ATOM 1735 N N . VAL A 1 217 ? 0.645 9.081 -8.149 1.00 96.88 217 VAL A N 1
ATOM 1736 C CA . VAL A 1 217 ? 1.202 7.733 -8.002 1.00 96.88 217 VAL A CA 1
ATOM 1737 C C . VAL A 1 217 ? 0.975 7.217 -6.583 1.00 96.88 217 VAL A C 1
ATOM 1739 O O . VAL A 1 217 ? 0.534 6.085 -6.410 1.00 96.88 217 VAL A O 1
ATOM 1742 N N . ARG A 1 218 ? 1.167 8.063 -5.558 1.00 95.38 218 ARG A N 1
ATOM 1743 C CA . ARG A 1 218 ? 0.944 7.702 -4.141 1.00 95.38 218 ARG A CA 1
ATOM 1744 C C . ARG A 1 218 ? -0.470 7.201 -3.839 1.00 95.38 218 ARG A C 1
ATOM 1746 O O . ARG A 1 218 ? -0.677 6.521 -2.839 1.00 95.38 218 ARG A O 1
ATOM 1753 N N . ARG A 1 219 ? -1.446 7.496 -4.703 1.00 93.44 219 ARG A N 1
ATOM 1754 C CA . ARG A 1 219 ? -2.819 6.982 -4.576 1.00 93.44 219 ARG A CA 1
ATOM 1755 C C . ARG A 1 219 ? -2.909 5.464 -4.719 1.00 93.44 219 ARG A C 1
ATOM 1757 O O . ARG A 1 219 ? -3.892 4.905 -4.243 1.00 93.44 219 ARG A O 1
ATOM 1764 N N . VAL A 1 220 ? -1.895 4.798 -5.280 1.00 95.31 220 VAL A N 1
ATOM 1765 C CA . VAL A 1 220 ? -1.808 3.329 -5.287 1.00 95.31 220 VAL A CA 1
ATOM 1766 C C . VAL A 1 220 ? -1.874 2.738 -3.875 1.00 95.31 220 VAL A C 1
ATOM 1768 O O . VAL A 1 220 ? -2.381 1.634 -3.708 1.00 95.31 220 VAL A O 1
ATOM 1771 N N . GLY A 1 221 ? -1.486 3.498 -2.843 1.00 93.81 221 GLY A N 1
ATOM 1772 C CA . GLY A 1 221 ? -1.642 3.090 -1.447 1.00 93.81 221 GLY A CA 1
ATOM 1773 C C . GLY A 1 221 ? -3.087 2.779 -1.061 1.00 93.81 221 GLY A C 1
ATOM 1774 O O . GLY A 1 221 ? -3.322 1.872 -0.278 1.00 93.81 221 GLY A O 1
ATOM 1775 N N . ARG A 1 222 ? -4.083 3.433 -1.676 1.00 90.69 222 ARG A N 1
ATOM 1776 C CA . ARG A 1 222 ? -5.499 3.071 -1.476 1.00 90.69 222 ARG A CA 1
ATOM 1777 C C . ARG A 1 222 ? -5.851 1.718 -2.095 1.00 90.69 222 ARG A C 1
ATOM 1779 O O . ARG A 1 222 ? -6.696 1.013 -1.570 1.00 90.69 222 ARG A O 1
ATOM 1786 N N . ARG A 1 223 ? -5.209 1.353 -3.212 1.00 91.69 223 ARG A N 1
ATOM 1787 C CA . ARG A 1 223 ? -5.413 0.060 -3.888 1.00 91.69 223 ARG A CA 1
ATOM 1788 C C . ARG A 1 223 ? -4.742 -1.088 -3.136 1.00 91.69 223 ARG A C 1
ATOM 1790 O O . ARG A 1 223 ? -5.303 -2.182 -3.107 1.00 91.69 223 ARG A O 1
ATOM 1797 N N . LEU A 1 224 ? -3.548 -0.836 -2.599 1.00 93.88 224 LEU A N 1
ATOM 1798 C CA . LEU A 1 224 ? -2.778 -1.790 -1.798 1.00 93.88 224 LEU A CA 1
ATOM 1799 C C . LEU A 1 224 ? -3.327 -1.896 -0.371 1.00 93.88 224 LEU A C 1
ATOM 1801 O O . LEU A 1 224 ? -3.271 -2.962 0.231 1.00 93.88 224 LEU A O 1
ATOM 1805 N N . ALA A 1 225 ? -3.890 -0.808 0.150 1.00 91.62 225 ALA A N 1
ATOM 1806 C CA . ALA A 1 225 ? -4.462 -0.710 1.481 1.00 91.62 225 ALA A CA 1
ATOM 1807 C C . ALA A 1 225 ? -3.518 -1.287 2.549 1.00 91.62 225 ALA A C 1
ATOM 1809 O O . ALA A 1 225 ? -2.357 -0.880 2.634 1.00 91.62 225 ALA A O 1
ATOM 1810 N N . ALA A 1 226 ? -3.992 -2.248 3.344 1.00 89.44 226 ALA A N 1
ATOM 1811 C CA . ALA A 1 226 ? -3.215 -2.879 4.407 1.00 89.44 226 ALA A CA 1
ATOM 1812 C C . ALA A 1 226 ? -2.019 -3.706 3.901 1.00 89.44 226 ALA A C 1
ATOM 1814 O O . ALA A 1 226 ? -1.186 -4.079 4.723 1.00 89.44 226 ALA A O 1
ATOM 1815 N N . VAL A 1 227 ? -1.947 -4.003 2.595 1.00 92.75 227 VAL A N 1
ATOM 1816 C CA . VAL A 1 227 ? -0.955 -4.928 2.044 1.00 92.75 227 VAL A CA 1
ATOM 1817 C C . VAL A 1 227 ? 0.437 -4.311 2.079 1.00 92.75 227 VAL A C 1
ATOM 1819 O O . VAL A 1 227 ? 0.728 -3.371 1.340 1.00 92.75 227 VAL A O 1
ATOM 1822 N N . GLU A 1 228 ? 1.311 -4.840 2.925 1.00 94.88 228 GLU A N 1
ATOM 1823 C CA . GLU A 1 228 ? 2.673 -4.327 3.077 1.00 94.88 228 GLU A CA 1
ATOM 1824 C C . GLU A 1 228 ? 3.535 -4.734 1.871 1.00 94.88 228 GLU A C 1
ATOM 1826 O O . GLU A 1 228 ? 3.690 -5.928 1.614 1.00 94.88 228 GLU A O 1
ATOM 1831 N N . THR A 1 229 ? 4.112 -3.781 1.127 1.00 97.94 229 THR A N 1
ATOM 1832 C CA . THR A 1 229 ? 4.907 -4.088 -0.084 1.00 97.94 229 THR A CA 1
ATOM 1833 C C . THR A 1 229 ? 6.121 -3.185 -0.271 1.00 97.94 229 THR A C 1
ATOM 1835 O O . THR A 1 229 ? 6.062 -2.011 0.081 1.00 97.94 229 THR A O 1
ATOM 1838 N N . ILE A 1 230 ? 7.157 -3.679 -0.958 1.00 98.50 230 ILE A N 1
ATOM 1839 C CA . ILE A 1 230 ? 8.144 -2.853 -1.676 1.00 98.50 230 ILE A CA 1
ATOM 1840 C C . ILE A 1 230 ? 8.101 -3.243 -3.150 1.00 98.50 230 ILE A C 1
ATOM 1842 O O . ILE A 1 230 ? 8.371 -4.390 -3.506 1.00 98.50 230 ILE A O 1
ATOM 1846 N N . LEU A 1 231 ? 7.792 -2.276 -4.004 1.00 98.56 231 LEU A N 1
ATOM 1847 C CA . LEU A 1 231 ? 7.690 -2.428 -5.449 1.00 98.56 231 LEU A CA 1
ATOM 1848 C C . LEU A 1 231 ? 8.873 -1.745 -6.131 1.00 98.56 231 LEU A C 1
ATOM 1850 O O . LEU A 1 231 ? 9.217 -0.609 -5.807 1.00 98.56 231 LEU A O 1
ATOM 1854 N N . ASP A 1 232 ? 9.459 -2.420 -7.111 1.00 98.38 232 ASP A N 1
ATOM 1855 C CA . ASP A 1 232 ? 10.466 -1.840 -7.993 1.00 98.38 232 ASP A CA 1
ATOM 1856 C C . ASP A 1 232 ? 9.773 -1.261 -9.230 1.00 98.38 232 ASP A C 1
ATOM 1858 O O . ASP A 1 232 ? 9.032 -1.980 -9.915 1.00 98.38 232 ASP A O 1
ATOM 1862 N N . ALA A 1 233 ? 9.961 0.030 -9.513 1.00 98.00 233 ALA A N 1
ATOM 1863 C CA . ALA A 1 233 ? 9.164 0.730 -10.515 1.00 98.00 233 ALA A CA 1
ATOM 1864 C C . ALA A 1 233 ? 9.962 1.724 -11.360 1.00 98.00 233 ALA A C 1
ATOM 1866 O O . ALA A 1 233 ? 10.976 2.273 -10.937 1.00 98.00 233 ALA A O 1
ATOM 1867 N N . VAL A 1 234 ? 9.449 2.016 -12.555 1.00 97.81 234 VAL A N 1
ATOM 1868 C CA . VAL A 1 234 ? 9.896 3.153 -13.371 1.00 97.81 234 VAL A CA 1
ATOM 1869 C C . VAL A 1 234 ? 8.747 4.146 -13.495 1.00 97.81 234 VAL A C 1
ATOM 1871 O O . VAL A 1 234 ? 7.683 3.794 -14.004 1.00 97.81 234 VAL A O 1
ATOM 1874 N N . ILE A 1 235 ? 8.948 5.383 -13.047 1.00 98.31 235 ILE A N 1
ATOM 1875 C CA . ILE A 1 235 ? 7.990 6.471 -13.254 1.00 98.31 235 ILE A CA 1
ATOM 1876 C C . ILE A 1 235 ? 8.221 7.077 -14.634 1.00 98.31 235 ILE A C 1
ATOM 1878 O O . ILE A 1 235 ? 9.315 7.552 -14.940 1.00 98.31 235 ILE A O 1
ATOM 1882 N N . VAL A 1 236 ? 7.172 7.089 -15.450 1.00 97.88 236 VAL A N 1
ATOM 1883 C CA . VAL A 1 236 ? 7.195 7.554 -16.840 1.00 97.88 236 VAL A CA 1
ATOM 1884 C C . VAL A 1 236 ? 6.118 8.595 -17.089 1.00 97.88 236 VAL A C 1
ATOM 1886 O O . VAL A 1 236 ? 5.056 8.573 -16.470 1.00 97.88 236 VAL A O 1
ATOM 1889 N N . ALA A 1 237 ? 6.365 9.494 -18.034 1.00 97.06 237 ALA A N 1
ATOM 1890 C CA . ALA A 1 237 ? 5.323 10.371 -18.545 1.00 97.06 237 ALA A CA 1
ATOM 1891 C C . ALA A 1 237 ? 4.282 9.569 -19.326 1.00 97.06 237 ALA A C 1
ATOM 1893 O O . ALA A 1 237 ? 4.643 8.635 -20.045 1.00 97.06 237 ALA A O 1
ATOM 1894 N N . VAL A 1 238 ? 3.015 9.964 -19.237 1.00 95.31 238 VAL A N 1
ATOM 1895 C CA . VAL A 1 238 ? 1.945 9.375 -20.051 1.00 95.31 238 VAL A CA 1
ATOM 1896 C C . VAL A 1 238 ? 1.368 10.396 -21.027 1.00 95.31 238 VAL A C 1
ATOM 1898 O O . VAL A 1 238 ? 1.467 11.611 -20.815 1.00 95.31 238 VAL A O 1
ATOM 1901 N N . ASP A 1 239 ? 0.809 9.905 -22.127 1.00 91.19 239 ASP A N 1
ATOM 1902 C CA . ASP A 1 239 ? 0.078 10.727 -23.086 1.00 91.19 239 ASP A CA 1
ATOM 1903 C C . ASP A 1 239 ? -1.382 10.970 -22.651 1.00 91.19 239 ASP A C 1
ATOM 1905 O O . ASP A 1 239 ? -1.788 10.672 -21.525 1.00 91.19 239 ASP A O 1
ATOM 1909 N N . ARG A 1 240 ? -2.182 11.564 -23.547 1.00 86.44 240 ARG A N 1
ATOM 1910 C CA . ARG A 1 240 ? -3.593 11.896 -23.283 1.00 86.44 240 ARG A CA 1
ATOM 1911 C C . ARG A 1 240 ? -4.487 10.667 -23.126 1.00 86.44 240 ARG A C 1
ATOM 1913 O O . ARG A 1 240 ? -5.527 10.781 -22.483 1.00 86.44 240 ARG A O 1
ATOM 1920 N N . ASP A 1 241 ? -4.071 9.530 -23.674 1.00 85.81 241 ASP A N 1
ATOM 1921 C CA . ASP A 1 241 ? -4.777 8.252 -23.588 1.00 85.81 241 ASP A CA 1
ATOM 1922 C C . ASP A 1 241 ? -4.264 7.408 -22.402 1.00 85.81 241 ASP A C 1
ATOM 1924 O O . ASP A 1 241 ? -4.661 6.253 -22.227 1.00 85.81 241 ASP A O 1
ATOM 1928 N N . GLY A 1 242 ? -3.376 7.976 -21.574 1.00 86.19 242 GLY A N 1
ATOM 1929 C CA . GLY A 1 242 ? -2.773 7.311 -20.421 1.00 86.19 242 GLY A CA 1
ATOM 1930 C C . GLY A 1 242 ? -1.702 6.286 -20.796 1.00 86.19 242 GLY A C 1
ATOM 1931 O O . GLY A 1 242 ? -1.319 5.471 -19.953 1.00 86.19 242 GLY A O 1
ATOM 1932 N N . GLN A 1 243 ? -1.214 6.300 -22.039 1.00 89.69 243 GLN A N 1
ATOM 1933 C CA . GLN A 1 243 ? -0.182 5.371 -22.481 1.00 89.69 243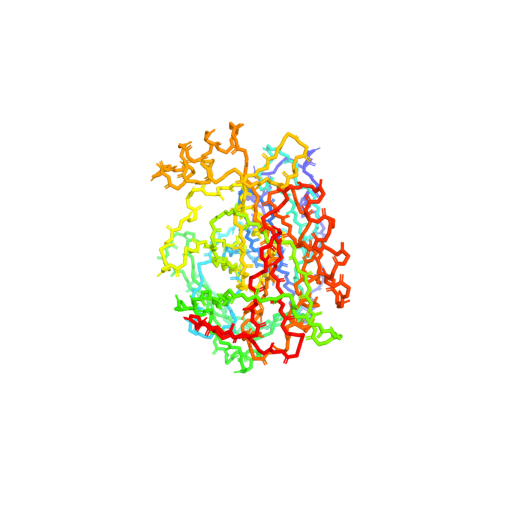 GLN A CA 1
ATOM 1934 C C . GLN A 1 243 ? 1.208 5.859 -22.056 1.00 89.69 243 GLN A C 1
ATOM 1936 O O . GLN A 1 243 ? 1.522 7.042 -22.219 1.00 89.69 243 GLN A O 1
ATOM 1941 N N . PRO A 1 244 ? 2.066 4.966 -21.533 1.00 93.44 244 PRO A N 1
ATOM 1942 C CA . PRO A 1 244 ? 3.454 5.281 -21.227 1.00 93.44 244 PRO A CA 1
ATOM 1943 C C . PRO A 1 244 ? 4.236 5.835 -22.419 1.00 93.44 244 PRO A C 1
ATOM 1945 O O . PRO A 1 244 ? 4.191 5.304 -23.529 1.00 93.44 244 PRO A O 1
ATOM 1948 N N . THR A 1 245 ? 5.027 6.869 -22.158 1.00 93.12 245 THR A N 1
ATOM 1949 C CA . THR A 1 245 ? 5.940 7.503 -23.113 1.00 93.12 245 THR A CA 1
ATOM 1950 C C . THR A 1 245 ? 7.362 7.516 -22.552 1.00 93.12 245 THR A C 1
ATOM 1952 O O . THR A 1 245 ? 7.582 7.273 -21.369 1.00 93.12 245 THR A O 1
ATOM 1955 N N . ASN A 1 246 ? 8.339 7.840 -23.398 1.00 92.25 246 ASN A N 1
ATOM 1956 C CA . ASN A 1 246 ? 9.751 7.952 -23.009 1.00 92.25 246 ASN A CA 1
ATOM 1957 C C . ASN A 1 246 ? 10.199 9.418 -22.827 1.00 92.25 246 ASN A C 1
ATOM 1959 O O . ASN A 1 246 ? 11.385 9.729 -22.941 1.00 92.25 246 ASN A O 1
ATOM 1963 N N . ASP A 1 247 ? 9.251 10.331 -22.583 1.00 94.06 247 ASP A N 1
ATOM 1964 C CA . ASP A 1 247 ? 9.500 11.766 -22.390 1.00 94.06 247 ASP A CA 1
ATOM 1965 C C . ASP A 1 247 ? 10.066 12.039 -20.985 1.00 94.06 247 ASP A C 1
ATOM 1967 O O . ASP A 1 247 ? 9.354 12.381 -20.035 1.00 94.06 247 ASP A O 1
ATOM 1971 N N . ARG A 1 248 ? 11.384 11.857 -20.852 1.00 95.00 248 ARG A N 1
ATOM 1972 C CA . ARG A 1 248 ? 12.121 12.025 -19.592 1.00 95.00 248 ARG A CA 1
ATOM 1973 C C . ARG A 1 248 ? 12.031 13.447 -19.024 1.00 95.00 248 ARG A C 1
ATOM 1975 O O . ARG A 1 248 ? 12.004 13.607 -17.805 1.00 95.00 248 ARG A O 1
ATOM 1982 N N . ALA A 1 249 ? 11.922 14.463 -19.882 1.00 96.38 249 ALA A N 1
ATOM 1983 C CA . ALA A 1 249 ? 11.906 15.867 -19.467 1.00 96.38 249 ALA A CA 1
ATOM 1984 C C . ALA A 1 249 ? 10.700 16.198 -18.572 1.00 96.38 249 ALA A C 1
ATOM 1986 O O . ALA A 1 249 ? 10.791 17.037 -17.671 1.00 96.38 249 ALA A O 1
ATOM 1987 N N . VAL A 1 250 ? 9.567 15.518 -18.780 1.00 96.69 250 VAL A N 1
ATOM 1988 C CA . VAL A 1 250 ? 8.409 15.637 -17.886 1.00 96.69 250 VAL A CA 1
ATOM 1989 C C . VAL A 1 250 ? 8.762 15.152 -16.492 1.00 96.69 250 VAL A C 1
ATOM 1991 O O . VAL A 1 250 ? 8.544 15.898 -15.542 1.00 96.69 250 VAL A O 1
ATOM 1994 N N . VAL A 1 251 ? 9.315 13.942 -16.368 1.00 97.38 251 VAL A N 1
ATOM 1995 C CA . VAL A 1 251 ? 9.634 13.327 -15.071 1.00 97.38 251 VAL A CA 1
ATOM 1996 C C . VAL A 1 251 ? 10.676 14.162 -14.323 1.00 97.38 251 VAL A C 1
ATOM 1998 O O . VAL A 1 251 ? 10.465 14.493 -13.157 1.00 97.38 251 VAL A O 1
ATOM 2001 N N . GLU A 1 252 ? 11.719 14.630 -15.011 1.00 96.81 252 GLU A N 1
ATOM 2002 C CA . GLU A 1 252 ? 12.722 15.545 -14.445 1.00 96.81 252 GLU A CA 1
ATOM 2003 C C . GLU A 1 252 ? 12.084 16.836 -13.917 1.00 96.81 252 GLU A C 1
ATOM 2005 O O . GLU A 1 252 ? 12.371 17.272 -12.800 1.00 96.81 252 GLU A O 1
ATOM 2010 N N . ARG A 1 253 ? 11.132 17.418 -14.658 1.00 96.94 253 ARG A N 1
ATOM 2011 C CA . ARG A 1 253 ? 10.377 18.588 -14.188 1.00 96.94 253 ARG A CA 1
ATOM 2012 C C . ARG A 1 253 ? 9.561 18.274 -12.927 1.00 96.94 253 ARG A C 1
ATOM 2014 O O . ARG A 1 253 ? 9.468 19.156 -12.068 1.00 96.94 253 ARG A O 1
ATOM 2021 N N . ARG A 1 254 ? 8.995 17.063 -12.780 1.00 97.00 254 ARG A N 1
ATOM 2022 C CA . ARG A 1 254 ? 8.265 16.639 -11.560 1.00 97.00 254 ARG A CA 1
ATOM 2023 C C . ARG A 1 254 ? 9.184 16.636 -10.339 1.00 97.00 254 ARG A C 1
ATOM 2025 O O . ARG A 1 254 ? 8.794 17.145 -9.290 1.00 97.00 254 ARG A O 1
ATOM 2032 N N . LEU A 1 255 ? 10.407 16.133 -10.486 1.00 96.44 255 LEU A N 1
ATOM 2033 C CA . LEU A 1 255 ? 11.392 16.065 -9.401 1.00 96.44 255 LEU A CA 1
ATOM 2034 C C . LEU A 1 255 ? 11.767 17.459 -8.860 1.00 96.44 255 LEU A C 1
ATOM 2036 O O . LEU A 1 255 ? 12.047 17.607 -7.678 1.00 96.44 255 LEU A O 1
ATOM 2040 N N . THR A 1 256 ? 11.642 18.519 -9.670 1.00 95.19 256 THR A N 1
ATOM 2041 C CA . THR A 1 256 ? 11.873 19.913 -9.228 1.00 95.19 256 THR A CA 1
ATOM 2042 C C . THR A 1 256 ? 10.719 20.556 -8.442 1.00 95.19 256 THR A C 1
ATOM 2044 O O . THR A 1 256 ? 10.769 21.759 -8.169 1.00 95.19 256 THR A O 1
ATOM 2047 N N . ALA A 1 257 ? 9.630 19.832 -8.150 1.00 92.44 257 ALA A N 1
ATOM 2048 C CA . ALA A 1 257 ? 8.437 20.425 -7.544 1.00 92.44 257 ALA A CA 1
ATOM 2049 C C . ALA A 1 257 ? 8.719 21.079 -6.183 1.00 92.44 257 ALA A C 1
ATOM 2051 O O . ALA A 1 257 ? 8.218 22.175 -5.951 1.00 92.44 257 ALA A O 1
ATOM 2052 N N . GLY A 1 258 ? 9.517 20.443 -5.320 1.00 88.62 258 GLY A N 1
ATOM 2053 C CA . GLY A 1 258 ? 9.923 20.965 -4.005 1.00 88.62 258 GLY A CA 1
ATOM 2054 C C . GLY A 1 258 ? 8.810 21.054 -2.950 1.00 88.62 258 GLY A C 1
ATOM 2055 O O . GLY A 1 258 ? 9.101 20.973 -1.762 1.00 88.62 258 GLY A O 1
ATOM 2056 N N . ASP A 1 259 ? 7.547 21.185 -3.365 1.00 93.38 259 ASP A N 1
ATOM 2057 C CA . ASP A 1 259 ? 6.377 21.241 -2.494 1.00 93.38 259 ASP A CA 1
ATOM 2058 C C . ASP A 1 259 ? 5.130 20.583 -3.119 1.00 93.38 259 ASP A C 1
ATOM 2060 O O . ASP A 1 259 ? 5.002 20.413 -4.338 1.00 93.38 259 ASP A O 1
ATOM 2064 N N . ASP A 1 260 ? 4.181 20.243 -2.246 1.00 93.75 260 ASP A N 1
ATOM 2065 C CA . ASP A 1 260 ? 2.928 19.550 -2.558 1.00 93.75 260 ASP A CA 1
ATOM 2066 C C . ASP A 1 260 ? 2.018 20.322 -3.535 1.00 93.75 260 ASP A C 1
ATOM 2068 O O . ASP A 1 260 ? 1.337 19.728 -4.377 1.00 93.75 260 ASP A O 1
ATOM 2072 N N . ALA A 1 261 ? 1.964 21.653 -3.430 1.00 95.56 261 ALA A N 1
ATOM 2073 C CA . ALA A 1 261 ? 1.071 22.476 -4.245 1.00 95.56 261 ALA A CA 1
ATOM 2074 C C . ALA A 1 261 ? 1.566 22.535 -5.694 1.00 95.56 261 ALA A C 1
ATOM 2076 O O . ALA A 1 261 ? 0.800 22.311 -6.642 1.00 95.56 261 ALA A O 1
ATOM 2077 N N . ARG A 1 262 ? 2.870 22.760 -5.875 1.00 96.81 262 ARG A N 1
ATOM 2078 C CA . ARG A 1 262 ? 3.524 22.720 -7.179 1.00 96.81 262 ARG A CA 1
ATOM 2079 C C . ARG A 1 262 ? 3.479 21.319 -7.777 1.00 96.81 262 ARG A C 1
ATOM 2081 O O . ARG A 1 262 ? 3.213 21.209 -8.978 1.00 96.81 262 ARG A O 1
ATOM 2088 N N . ALA A 1 263 ? 3.668 20.270 -6.975 1.00 96.88 263 ALA A N 1
ATOM 2089 C CA . ALA A 1 263 ? 3.562 18.890 -7.439 1.00 96.88 263 ALA A CA 1
ATOM 2090 C C . ALA A 1 263 ? 2.162 18.574 -7.986 1.00 96.88 263 ALA A C 1
ATOM 2092 O O . ALA A 1 263 ? 2.053 18.048 -9.094 1.00 96.88 263 ALA A O 1
ATOM 2093 N N . ARG A 1 264 ? 1.086 18.967 -7.290 1.00 96.12 264 ARG A N 1
ATOM 2094 C CA . ARG A 1 264 ? -0.295 18.791 -7.786 1.00 96.12 264 ARG A CA 1
ATOM 2095 C C . ARG A 1 264 ? -0.567 19.573 -9.071 1.00 96.12 264 ARG A C 1
ATOM 2097 O O . ARG A 1 264 ? -1.184 19.035 -9.986 1.00 96.12 264 ARG A O 1
ATOM 2104 N N . ARG A 1 265 ? -0.078 20.814 -9.178 1.00 96.56 265 ARG A N 1
ATOM 2105 C CA . ARG A 1 265 ? -0.233 21.619 -10.402 1.00 96.56 265 ARG A CA 1
ATOM 2106 C C . ARG A 1 265 ? 0.451 20.960 -11.600 1.00 96.56 265 ARG A C 1
ATOM 2108 O O . ARG A 1 265 ? -0.144 20.865 -12.666 1.00 96.56 265 ARG A O 1
ATOM 2115 N N . LEU A 1 266 ? 1.693 20.509 -11.421 1.00 96.62 266 LEU A N 1
ATOM 2116 C CA . LEU A 1 266 ? 2.444 19.816 -12.469 1.00 96.62 266 LEU A CA 1
ATOM 2117 C C . LEU A 1 266 ? 1.781 18.476 -12.853 1.00 96.62 266 LEU A C 1
ATOM 2119 O O . LEU A 1 266 ? 1.797 18.133 -14.030 1.00 96.62 266 LEU A O 1
ATOM 2123 N N . ALA A 1 267 ? 1.150 17.776 -11.898 1.00 95.19 267 ALA A N 1
ATOM 2124 C CA . ALA A 1 267 ? 0.417 16.528 -12.143 1.00 95.19 267 ALA A CA 1
ATOM 2125 C C . ALA A 1 267 ? -0.767 16.733 -13.097 1.00 95.19 267 ALA A C 1
ATOM 2127 O O . ALA A 1 267 ? -1.009 15.914 -13.977 1.00 95.19 267 ALA A O 1
ATOM 2128 N N . GLY A 1 268 ? -1.502 17.836 -12.914 1.00 93.12 268 GLY A N 1
ATOM 2129 C CA . GLY A 1 268 ? -2.651 18.176 -13.754 1.00 93.12 268 GLY A CA 1
ATOM 2130 C C . GLY A 1 268 ? -2.280 18.648 -15.163 1.00 93.12 268 GLY A C 1
ATOM 2131 O O . GLY A 1 268 ? -3.097 18.523 -16.067 1.00 93.12 268 GLY A O 1
ATOM 2132 N N . ASP A 1 269 ? -1.067 19.178 -15.354 1.00 93.25 269 ASP A N 1
ATOM 2133 C CA . ASP A 1 269 ? -0.548 19.635 -16.655 1.00 93.25 269 ASP A CA 1
ATOM 2134 C C . ASP A 1 269 ? -0.002 18.465 -17.492 1.00 93.25 269 ASP A C 1
ATOM 2136 O O . ASP A 1 269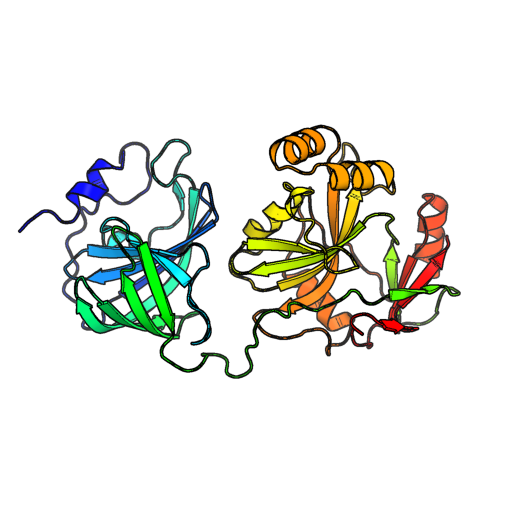 ? -0.389 18.257 -18.643 1.00 93.25 269 ASP A O 1
ATOM 2140 N N . ARG A 1 270 ? 0.901 17.674 -16.900 1.00 94.19 270 ARG A N 1
ATOM 2141 C CA . ARG A 1 270 ? 1.555 16.528 -17.545 1.00 94.19 270 ARG A CA 1
ATOM 2142 C C . ARG A 1 270 ? 1.589 15.343 -16.566 1.00 94.19 270 ARG A C 1
ATOM 2144 O O . ARG A 1 270 ? 2.495 15.296 -15.728 1.00 94.19 270 ARG A O 1
ATOM 2151 N N . PRO A 1 271 ? 0.633 14.401 -16.656 1.00 94.31 271 PRO A N 1
ATOM 2152 C CA . PRO A 1 271 ? 0.570 13.260 -15.749 1.00 94.31 271 PRO A CA 1
ATOM 2153 C C . PRO A 1 271 ? 1.718 12.268 -15.975 1.00 94.31 271 PRO A C 1
ATOM 2155 O O . PRO A 1 271 ? 2.300 12.175 -17.063 1.00 94.31 271 PRO A O 1
ATOM 2158 N N . VAL A 1 272 ? 2.016 11.501 -14.929 1.00 97.56 272 VAL A N 1
ATOM 2159 C CA . VAL A 1 272 ? 2.947 10.368 -14.965 1.00 97.56 272 VAL A CA 1
ATOM 2160 C C . VAL A 1 272 ? 2.273 9.098 -14.445 1.00 97.56 272 VAL A C 1
ATOM 2162 O O . VAL A 1 272 ? 1.246 9.165 -13.767 1.00 97.56 272 VAL A O 1
ATOM 2165 N N . ALA A 1 273 ? 2.874 7.944 -14.728 1.00 97.56 273 ALA A N 1
ATOM 2166 C CA . ALA A 1 273 ? 2.485 6.666 -14.151 1.00 97.56 273 ALA A CA 1
ATOM 2167 C C . ALA A 1 273 ? 3.701 5.889 -13.634 1.00 97.56 273 ALA A C 1
ATOM 2169 O O . ALA A 1 273 ? 4.786 5.980 -14.208 1.00 97.56 273 ALA A O 1
ATOM 2170 N N . ALA A 1 274 ? 3.516 5.103 -12.572 1.00 98.25 274 ALA A N 1
ATOM 2171 C CA . ALA A 1 274 ? 4.506 4.126 -12.122 1.00 98.25 274 ALA A CA 1
ATOM 2172 C C . ALA A 1 274 ? 4.303 2.782 -12.831 1.00 98.25 274 ALA A C 1
ATOM 2174 O O . ALA A 1 274 ? 3.220 2.202 -12.783 1.00 98.25 274 ALA A O 1
ATOM 2175 N N . LEU A 1 275 ? 5.351 2.273 -13.470 1.00 97.94 275 LEU A N 1
ATOM 2176 C CA . LEU A 1 275 ? 5.367 0.949 -14.081 1.00 97.94 275 LEU A CA 1
ATOM 2177 C C . LEU A 1 275 ? 6.107 -0.021 -13.164 1.00 97.94 275 LEU A C 1
ATOM 2179 O O . LEU A 1 275 ? 7.333 0.038 -13.072 1.00 97.94 275 LEU A O 1
ATOM 2183 N N . PHE A 1 276 ? 5.370 -0.896 -12.485 1.00 97.94 276 PHE A N 1
ATOM 2184 C CA . PHE A 1 276 ? 5.912 -1.878 -11.550 1.00 97.94 276 PHE A CA 1
ATOM 2185 C C . PHE A 1 276 ? 6.509 -3.071 -12.294 1.00 97.94 276 PHE A C 1
ATOM 2187 O O . PHE A 1 276 ? 5.820 -3.807 -13.010 1.00 97.94 276 PHE A O 1
ATOM 2194 N N . VAL A 1 277 ? 7.810 -3.265 -12.117 1.00 97.00 277 VAL A N 1
ATOM 2195 C CA . VAL A 1 277 ? 8.599 -4.270 -12.834 1.00 97.00 277 VAL A CA 1
ATOM 2196 C C . VAL A 1 277 ? 9.046 -5.422 -11.938 1.00 97.00 277 VAL A C 1
ATOM 2198 O O . VAL A 1 277 ? 9.431 -6.468 -12.461 1.00 97.00 277 VAL A O 1
ATOM 2201 N N . ASP A 1 278 ? 8.981 -5.262 -10.616 1.00 98.25 278 ASP A N 1
ATOM 2202 C CA . ASP A 1 278 ? 9.297 -6.314 -9.647 1.00 98.25 278 ASP A CA 1
ATOM 2203 C C . ASP A 1 278 ? 8.612 -6.059 -8.286 1.00 98.25 278 ASP A C 1
ATOM 2205 O O . ASP A 1 278 ? 8.188 -4.937 -7.996 1.00 98.25 278 ASP A O 1
ATOM 2209 N N . LEU A 1 279 ? 8.511 -7.105 -7.465 1.00 98.56 279 LEU A N 1
ATOM 2210 C CA . LEU A 1 279 ? 8.026 -7.069 -6.082 1.00 98.56 279 LEU A CA 1
ATOM 2211 C C . LEU A 1 279 ? 9.149 -7.602 -5.197 1.00 98.56 279 LEU A C 1
ATOM 2213 O O . LEU A 1 279 ? 9.584 -8.738 -5.390 1.00 98.56 279 LEU A O 1
ATOM 2217 N N . LEU A 1 280 ? 9.622 -6.786 -4.255 1.00 98.50 280 LEU A N 1
ATOM 2218 C CA . LEU A 1 280 ? 10.821 -7.044 -3.444 1.00 98.50 280 LEU A CA 1
ATOM 2219 C C . LEU A 1 280 ? 10.501 -7.361 -1.976 1.00 98.50 280 LEU A C 1
ATOM 2221 O O . LEU A 1 280 ? 11.343 -7.893 -1.250 1.00 98.50 280 LEU A O 1
ATOM 2225 N N . TRP A 1 281 ? 9.281 -7.051 -1.547 1.00 98.38 281 TRP A N 1
ATOM 2226 C CA . TRP A 1 281 ? 8.792 -7.302 -0.200 1.00 98.38 281 TRP A CA 1
ATOM 2227 C C . TRP A 1 281 ? 7.280 -7.487 -0.212 1.00 98.38 281 TRP A C 1
ATOM 2229 O O . TRP A 1 281 ? 6.600 -6.746 -0.927 1.00 98.38 281 TRP A O 1
ATOM 2239 N N . LEU A 1 282 ? 6.763 -8.424 0.584 1.00 97.62 282 LEU A N 1
ATOM 2240 C CA . LEU A 1 282 ? 5.331 -8.668 0.743 1.00 97.62 282 LEU A CA 1
ATOM 2241 C C . LEU A 1 282 ? 5.019 -9.142 2.170 1.00 97.62 282 LEU A C 1
ATOM 2243 O O . LEU A 1 282 ? 5.561 -10.150 2.614 1.00 97.62 282 LEU A O 1
ATOM 2247 N N . GLU A 1 283 ? 4.129 -8.443 2.874 1.00 94.06 283 GLU A N 1
ATOM 2248 C CA . GLU A 1 283 ? 3.592 -8.851 4.186 1.00 94.06 283 GLU A CA 1
ATOM 2249 C C . GLU A 1 283 ? 4.650 -9.212 5.243 1.00 94.06 283 GLU A C 1
ATOM 2251 O O . GLU A 1 283 ? 4.481 -10.128 6.048 1.00 94.06 283 GLU A O 1
ATOM 2256 N N . GLY A 1 284 ? 5.740 -8.447 5.269 1.00 94.50 284 GLY A N 1
ATOM 2257 C CA . GLY A 1 284 ? 6.850 -8.633 6.198 1.00 94.50 284 GLY A CA 1
ATOM 2258 C C . GLY A 1 284 ? 7.863 -9.699 5.782 1.00 94.50 284 GLY A C 1
ATOM 2259 O O . GLY A 1 284 ? 8.722 -10.053 6.592 1.00 94.50 284 GLY A O 1
ATOM 2260 N N . HIS A 1 285 ? 7.792 -10.182 4.540 1.00 96.81 285 HIS A N 1
ATOM 2261 C CA . HIS A 1 285 ? 8.722 -11.161 3.981 1.00 96.81 285 HIS A CA 1
ATOM 2262 C C . HIS A 1 285 ? 9.481 -10.598 2.777 1.00 96.81 285 HIS A C 1
ATOM 2264 O O . HIS A 1 285 ? 8.863 -10.015 1.878 1.00 96.81 285 HIS A O 1
ATOM 2270 N N . PRO A 1 286 ? 10.811 -10.797 2.701 1.00 97.62 286 PRO A N 1
ATOM 2271 C CA . PRO A 1 286 ? 11.562 -10.484 1.496 1.00 97.62 286 PRO A CA 1
ATOM 2272 C C . PRO A 1 286 ? 11.172 -11.451 0.379 1.00 97.62 286 PRO A C 1
ATOM 2274 O O . PRO A 1 286 ? 11.207 -12.668 0.546 1.00 97.62 286 PRO A O 1
ATOM 2277 N N . THR A 1 287 ? 10.858 -10.916 -0.795 1.00 98.44 287 THR A N 1
ATOM 2278 C CA . THR A 1 287 ? 10.647 -11.730 -2.001 1.00 98.44 287 THR A CA 1
ATOM 2279 C C . THR A 1 287 ? 11.899 -11.775 -2.872 1.00 98.44 287 THR A C 1
ATOM 2281 O O . THR A 1 287 ? 11.920 -12.503 -3.857 1.00 98.44 287 THR A O 1
ATOM 2284 N N . THR A 1 288 ? 12.959 -11.039 -2.518 1.00 97.88 288 THR A N 1
ATOM 2285 C CA . THR A 1 288 ? 14.215 -10.941 -3.285 1.00 97.88 288 THR A CA 1
ATOM 2286 C C . THR A 1 288 ? 14.918 -12.281 -3.488 1.00 97.88 288 THR A C 1
ATOM 2288 O O . THR A 1 288 ? 15.595 -12.459 -4.494 1.00 97.88 288 THR A O 1
ATOM 2291 N N . GLU A 1 289 ? 14.742 -13.231 -2.570 1.00 96.88 289 GLU A N 1
ATOM 2292 C CA . GLU A 1 289 ? 15.323 -14.577 -2.666 1.00 96.88 289 GLU A CA 1
ATOM 2293 C C . GLU A 1 289 ? 14.531 -15.508 -3.603 1.00 96.88 289 GLU A C 1
ATOM 2295 O O . GLU A 1 289 ? 15.061 -16.522 -4.053 1.00 96.88 289 GLU A O 1
ATOM 2300 N N . LEU A 1 290 ? 13.279 -15.163 -3.930 1.00 98.56 290 LEU A N 1
ATOM 2301 C CA . LEU A 1 290 ? 12.443 -15.934 -4.851 1.00 98.56 290 LEU A CA 1
ATOM 2302 C C . LEU A 1 290 ? 12.909 -15.758 -6.298 1.00 98.56 290 LEU A C 1
ATOM 2304 O O . LEU A 1 290 ? 13.441 -14.706 -6.674 1.00 98.56 290 LEU A O 1
ATOM 2308 N N . ALA A 1 291 ? 12.615 -16.742 -7.148 1.00 98.50 291 ALA A N 1
ATOM 2309 C CA . ALA A 1 291 ? 12.843 -16.621 -8.582 1.00 98.50 291 ALA A CA 1
ATOM 2310 C C . ALA A 1 291 ? 12.007 -15.477 -9.179 1.00 98.50 291 ALA A C 1
ATOM 2312 O O . ALA A 1 291 ? 10.869 -15.238 -8.766 1.00 98.50 291 ALA A O 1
ATOM 2313 N N . TYR A 1 292 ? 12.522 -14.802 -10.212 1.00 98.44 292 TYR A N 1
ATOM 2314 C CA . TYR A 1 292 ? 11.805 -13.714 -10.894 1.00 98.44 292 TYR A CA 1
ATOM 2315 C C . TYR A 1 292 ? 10.375 -14.104 -11.295 1.00 98.44 292 TYR A C 1
ATOM 2317 O O . TYR A 1 292 ? 9.445 -13.322 -11.096 1.00 98.44 292 TYR A O 1
ATOM 2325 N N . ARG A 1 293 ? 10.166 -15.325 -11.800 1.00 97.50 293 ARG A N 1
ATOM 2326 C CA . ARG A 1 293 ? 8.828 -15.820 -12.169 1.00 97.50 293 ARG A CA 1
ATOM 2327 C C . ARG A 1 293 ? 7.836 -15.816 -10.997 1.00 97.50 293 ARG A C 1
ATOM 2329 O O . ARG A 1 293 ? 6.666 -15.506 -11.197 1.00 97.50 293 ARG A O 1
ATOM 2336 N N . GLU A 1 294 ? 8.301 -16.122 -9.788 1.00 98.50 294 GLU A N 1
ATOM 2337 C CA . GLU A 1 294 ? 7.480 -16.163 -8.575 1.00 98.50 294 GLU A CA 1
ATOM 2338 C C . GLU A 1 294 ? 7.166 -14.742 -8.108 1.00 98.50 294 GLU A C 1
ATOM 2340 O O . GLU A 1 294 ? 6.004 -14.416 -7.872 1.00 98.50 294 GLU A O 1
ATOM 2345 N N . ARG A 1 295 ? 8.170 -13.852 -8.096 1.00 98.56 295 ARG A N 1
ATOM 2346 C CA . ARG A 1 295 ? 7.969 -12.427 -7.780 1.00 98.56 295 ARG A CA 1
ATOM 2347 C C . ARG A 1 295 ? 6.983 -11.762 -8.739 1.00 98.56 295 ARG A C 1
ATOM 2349 O O . ARG A 1 295 ? 6.159 -10.952 -8.322 1.00 98.56 295 ARG A O 1
ATOM 2356 N N . ARG A 1 296 ? 7.017 -12.128 -10.024 1.00 97.62 296 ARG A N 1
ATOM 2357 C CA . ARG A 1 296 ? 6.071 -11.616 -11.028 1.00 97.62 296 ARG A CA 1
ATOM 2358 C C . ARG A 1 296 ? 4.667 -12.178 -10.886 1.00 97.62 296 ARG A C 1
ATOM 2360 O O . ARG A 1 296 ? 3.732 -11.433 -11.161 1.00 97.62 296 ARG A O 1
ATOM 2367 N N . ALA A 1 297 ? 4.514 -13.433 -10.470 1.00 97.62 297 ALA A N 1
ATOM 2368 C CA . ALA A 1 297 ? 3.203 -13.984 -10.136 1.00 97.62 297 ALA A CA 1
ATOM 2369 C C . ALA A 1 297 ? 2.594 -13.230 -8.943 1.00 97.62 297 ALA A C 1
ATOM 2371 O O . ALA A 1 297 ? 1.492 -12.708 -9.057 1.00 97.62 297 ALA A O 1
ATOM 2372 N N . LEU A 1 298 ? 3.367 -13.037 -7.868 1.00 98.12 298 LEU A N 1
ATOM 2373 C CA . LEU A 1 298 ? 2.931 -12.258 -6.705 1.00 98.12 298 LEU A CA 1
ATOM 2374 C C . LEU A 1 298 ? 2.577 -10.807 -7.074 1.00 98.12 298 LEU A C 1
ATOM 2376 O O . LEU A 1 298 ? 1.546 -10.297 -6.652 1.00 98.12 298 LEU A O 1
ATOM 2380 N N . LEU A 1 299 ? 3.393 -10.143 -7.901 1.00 98.06 299 LEU A N 1
ATOM 2381 C CA . LEU A 1 299 ? 3.093 -8.795 -8.398 1.00 98.06 299 LEU A CA 1
ATOM 2382 C C . LEU A 1 299 ? 1.816 -8.754 -9.251 1.00 98.06 299 LEU A C 1
ATOM 2384 O O . LEU A 1 299 ? 1.082 -7.768 -9.213 1.00 98.06 299 LEU A O 1
ATOM 2388 N N . HIS A 1 300 ? 1.558 -9.797 -10.041 1.00 95.88 300 HIS A N 1
ATOM 2389 C CA . HIS A 1 300 ? 0.340 -9.897 -10.839 1.00 95.88 300 HIS A CA 1
ATOM 2390 C C . HIS A 1 300 ? -0.905 -10.009 -9.951 1.00 95.88 300 HIS A C 1
ATOM 2392 O O . HIS A 1 300 ? -1.889 -9.319 -10.216 1.00 95.88 300 HIS A O 1
ATOM 2398 N N . ASP A 1 301 ? -0.831 -10.789 -8.872 1.00 96.44 301 ASP A N 1
ATOM 2399 C CA . ASP A 1 301 ? -1.937 -11.002 -7.930 1.00 96.44 301 ASP A CA 1
ATOM 2400 C C . ASP A 1 301 ? -2.323 -9.733 -7.146 1.00 96.44 301 ASP A C 1
ATOM 2402 O O . ASP A 1 301 ? -3.444 -9.630 -6.645 1.00 96.44 301 ASP A O 1
ATOM 2406 N N . LEU A 1 302 ? -1.440 -8.726 -7.091 1.00 95.62 302 LEU A N 1
ATOM 2407 C CA . LEU A 1 302 ? -1.770 -7.400 -6.550 1.00 95.62 302 LEU A CA 1
ATOM 2408 C C . LEU A 1 302 ? -2.746 -6.608 -7.441 1.00 95.62 302 LEU A C 1
ATOM 2410 O O . LEU A 1 302 ? -3.301 -5.607 -6.983 1.00 95.62 302 LEU A O 1
ATOM 2414 N N . ASP A 1 303 ? -2.949 -7.029 -8.697 1.00 94.38 303 ASP A N 1
ATOM 2415 C CA . ASP A 1 303 ? -3.914 -6.453 -9.644 1.00 94.38 303 ASP A CA 1
ATOM 2416 C C . ASP A 1 303 ? -3.801 -4.914 -9.751 1.00 94.38 303 ASP A C 1
ATOM 2418 O O . ASP A 1 303 ? -4.729 -4.121 -9.544 1.00 94.38 303 ASP A O 1
ATOM 2422 N N . LEU A 1 304 ? -2.573 -4.480 -10.044 1.00 94.00 304 LEU A N 1
ATOM 2423 C CA . LEU A 1 304 ? -2.197 -3.076 -10.181 1.00 94.00 304 LEU A CA 1
ATOM 2424 C C . LEU A 1 304 ? -2.423 -2.604 -11.624 1.00 94.00 304 LEU A C 1
ATOM 2426 O O . LEU A 1 304 ? -1.498 -2.588 -12.438 1.00 94.00 304 LEU A O 1
ATOM 2430 N N . ALA A 1 305 ? -3.662 -2.206 -11.927 1.00 89.75 305 ALA A N 1
ATOM 2431 C CA . ALA A 1 305 ? -4.091 -1.716 -13.242 1.00 89.75 305 ALA A CA 1
ATOM 2432 C C . ALA A 1 305 ? -4.851 -0.374 -13.144 1.00 89.75 305 ALA A C 1
ATOM 2434 O O . ALA A 1 305 ? -6.065 -0.305 -13.330 1.00 89.75 305 ALA A O 1
ATOM 2435 N N . GLY A 1 306 ? -4.136 0.706 -12.820 1.00 89.19 306 GLY A N 1
ATOM 2436 C CA . GLY A 1 306 ? -4.668 2.069 -12.726 1.00 89.19 306 GLY A CA 1
ATOM 2437 C C . GLY A 1 306 ? -4.151 3.008 -13.823 1.00 89.19 306 GLY A C 1
ATOM 2438 O O . GLY A 1 306 ? -3.222 2.702 -14.566 1.00 89.19 306 GLY A O 1
ATOM 2439 N N . SER A 1 307 ? -4.726 4.210 -13.908 1.00 85.88 307 SER A N 1
ATOM 2440 C CA . SER A 1 307 ? -4.271 5.232 -14.866 1.00 85.88 307 SER A CA 1
ATOM 2441 C C . SER A 1 307 ? -2.914 5.848 -14.500 1.00 85.88 307 SER A C 1
ATOM 2443 O O . SER A 1 307 ? -2.180 6.278 -15.382 1.00 85.88 307 SER A O 1
ATOM 2445 N N . ALA A 1 308 ? -2.571 5.878 -13.207 1.00 93.38 308 ALA A N 1
ATOM 2446 C CA . ALA A 1 308 ? -1.307 6.409 -12.685 1.00 93.38 308 ALA A CA 1
ATOM 2447 C C . ALA A 1 308 ? -0.339 5.309 -12.203 1.00 93.38 308 ALA A C 1
ATOM 2449 O O . ALA A 1 308 ? 0.736 5.610 -11.683 1.00 93.38 308 ALA A O 1
ATOM 2450 N N . TRP A 1 309 ? -0.699 4.033 -12.346 1.00 95.62 309 TRP A N 1
ATOM 2451 C CA . TRP A 1 309 ? 0.166 2.913 -11.984 1.00 95.62 309 TRP A CA 1
ATOM 2452 C C . TRP A 1 309 ? -0.233 1.642 -12.721 1.00 95.62 309 TRP A C 1
ATOM 2454 O O . TRP A 1 309 ? -1.417 1.351 -12.863 1.00 95.62 309 TRP A O 1
ATOM 2464 N N . GLN A 1 310 ? 0.737 0.859 -13.172 1.00 95.38 310 GLN A N 1
ATOM 2465 C CA . GLN A 1 310 ? 0.486 -0.379 -13.904 1.00 95.38 310 GLN A CA 1
ATOM 2466 C C . GLN A 1 310 ? 1.575 -1.400 -13.581 1.00 95.38 310 GLN A C 1
ATOM 2468 O O . GLN A 1 310 ? 2.729 -1.025 -13.400 1.00 95.38 310 GLN A O 1
ATOM 2473 N N . ALA A 1 311 ? 1.241 -2.688 -13.579 1.00 95.06 311 ALA A N 1
ATOM 2474 C CA . ALA A 1 311 ? 2.215 -3.769 -13.706 1.00 95.06 311 ALA A CA 1
ATOM 2475 C C . ALA A 1 311 ? 2.242 -4.241 -15.176 1.00 95.06 311 ALA A C 1
ATOM 2477 O O . ALA A 1 311 ? 1.354 -4.994 -15.589 1.00 95.06 311 ALA A O 1
ATOM 2478 N N . PRO A 1 312 ? 3.212 -3.799 -16.008 1.00 92.62 312 PRO A N 1
ATOM 2479 C CA . PRO A 1 312 ? 3.251 -4.178 -17.417 1.00 92.62 312 PRO A CA 1
ATOM 2480 C C . PRO A 1 312 ? 3.396 -5.685 -17.588 1.00 92.62 312 PRO A C 1
ATOM 2482 O O . PRO A 1 312 ? 3.973 -6.364 -16.739 1.00 92.62 312 PRO A O 1
ATOM 2485 N N . ARG A 1 313 ? 2.936 -6.217 -18.721 1.00 90.19 313 ARG A N 1
ATOM 2486 C CA . ARG A 1 313 ? 3.136 -7.632 -19.057 1.00 90.19 313 ARG A CA 1
ATOM 2487 C C . ARG A 1 313 ? 4.620 -7.934 -19.282 1.00 90.19 313 ARG A C 1
ATOM 2489 O O . ARG A 1 313 ? 5.372 -7.081 -19.745 1.00 90.19 313 ARG A O 1
ATOM 2496 N N . HIS A 1 314 ? 5.014 -9.168 -18.982 1.00 91.50 314 HIS A N 1
ATOM 2497 C CA . HIS A 1 314 ? 6.301 -9.731 -19.386 1.00 91.50 314 HIS A CA 1
ATOM 2498 C C . HIS A 1 314 ? 6.061 -10.917 -20.323 1.00 91.50 314 HIS A C 1
ATOM 2500 O O . HIS A 1 314 ? 5.012 -11.562 -20.260 1.00 91.50 314 HIS A O 1
ATOM 2506 N N . HIS A 1 315 ? 7.028 -11.197 -21.191 1.00 91.50 315 HIS A N 1
ATOM 2507 C CA . HIS A 1 315 ? 6.947 -12.286 -22.159 1.00 91.50 315 HIS A CA 1
ATOM 2508 C C . HIS A 1 315 ? 8.095 -13.262 -21.934 1.00 91.50 315 HIS A C 1
ATOM 2510 O O . HIS A 1 315 ? 9.254 -12.873 -22.029 1.00 91.50 315 HIS A O 1
ATOM 2516 N N . VAL A 1 316 ? 7.784 -14.522 -21.630 1.00 90.94 316 VAL A N 1
ATOM 2517 C CA . VAL A 1 316 ? 8.797 -15.580 -21.523 1.00 90.94 316 VAL A CA 1
ATOM 2518 C C . VAL A 1 316 ? 9.131 -16.102 -22.922 1.00 90.94 316 VAL A C 1
ATOM 2520 O O . VAL A 1 316 ? 8.239 -16.451 -23.703 1.00 90.94 316 VAL A O 1
ATOM 2523 N N . GLY A 1 317 ? 10.423 -16.142 -23.249 1.00 83.31 317 GLY A N 1
ATOM 2524 C CA . GLY A 1 317 ? 10.896 -16.436 -24.601 1.00 83.31 317 GLY A CA 1
ATOM 2525 C C . GLY A 1 317 ? 10.505 -15.359 -25.625 1.00 83.31 317 GLY A C 1
ATOM 2526 O O . GLY A 1 317 ? 10.042 -14.277 -25.281 1.00 83.31 317 GLY A O 1
ATOM 2527 N N . HIS A 1 318 ? 10.701 -15.656 -26.914 1.00 82.75 318 HIS A N 1
ATOM 2528 C CA . HIS A 1 318 ? 10.302 -14.786 -28.036 1.00 82.75 318 HIS A CA 1
ATOM 2529 C C . HIS A 1 318 ? 10.899 -13.363 -28.034 1.00 82.75 318 HIS A C 1
ATOM 2531 O O . HIS A 1 318 ? 10.341 -12.463 -28.665 1.00 82.75 318 HIS A O 1
ATOM 2537 N N . GLY A 1 319 ? 12.050 -13.152 -27.385 1.00 89.62 319 GLY A N 1
ATOM 2538 C CA . GLY A 1 319 ? 12.694 -11.837 -27.287 1.00 89.62 319 GLY A CA 1
ATOM 2539 C C . GLY A 1 319 ? 12.911 -11.148 -28.639 1.00 89.62 319 GLY A C 1
ATOM 2540 O O . GLY A 1 319 ? 12.730 -9.940 -28.737 1.00 89.62 319 GLY A O 1
ATOM 2541 N N . THR A 1 320 ? 13.201 -11.907 -29.703 1.00 93.50 320 THR A N 1
ATOM 2542 C CA . THR A 1 320 ? 13.394 -11.364 -31.060 1.00 93.50 320 THR A CA 1
ATOM 2543 C C . THR A 1 320 ? 12.138 -10.675 -31.585 1.00 93.50 320 THR A C 1
ATOM 2545 O O . THR A 1 320 ? 12.204 -9.526 -32.003 1.00 93.50 320 THR A O 1
ATOM 2548 N N . ALA A 1 321 ? 10.977 -11.333 -31.492 1.00 92.75 321 ALA A N 1
ATOM 2549 C CA . ALA A 1 321 ? 9.718 -10.765 -31.969 1.00 92.75 321 ALA A CA 1
ATOM 2550 C C . ALA A 1 321 ? 9.331 -9.502 -31.183 1.00 92.75 321 ALA A C 1
ATOM 2552 O O . ALA A 1 321 ? 8.836 -8.535 -31.762 1.00 92.75 321 ALA A O 1
ATOM 2553 N N . LEU A 1 322 ? 9.588 -9.491 -29.869 1.00 94.19 322 LEU A N 1
ATOM 2554 C CA . LEU A 1 322 ? 9.334 -8.316 -29.037 1.00 94.19 322 LEU A CA 1
ATOM 2555 C C . LEU A 1 322 ? 10.306 -7.169 -29.356 1.00 94.19 322 LEU A C 1
ATOM 2557 O O . LEU A 1 322 ? 9.887 -6.014 -29.378 1.00 94.19 322 LEU A O 1
ATOM 2561 N N . LEU A 1 323 ? 11.575 -7.473 -29.647 1.00 95.88 323 LEU A N 1
ATOM 2562 C CA . LEU A 1 323 ? 12.579 -6.477 -30.024 1.00 95.88 323 LEU A CA 1
ATOM 2563 C C . LEU A 1 323 ? 12.252 -5.850 -31.383 1.00 95.88 323 LEU A C 1
ATOM 2565 O O . LEU A 1 323 ? 12.312 -4.632 -31.528 1.00 95.88 323 LEU A O 1
ATOM 2569 N N . ASP A 1 324 ? 11.830 -6.655 -32.357 1.00 95.94 324 ASP A N 1
ATOM 2570 C CA . ASP A 1 324 ? 11.400 -6.161 -33.667 1.00 95.94 324 ASP A CA 1
ATOM 2571 C C . ASP A 1 324 ? 10.138 -5.292 -33.555 1.00 95.94 324 ASP A C 1
ATOM 2573 O O . ASP A 1 324 ? 10.052 -4.229 -34.175 1.00 95.94 324 ASP A O 1
ATOM 2577 N N . ALA A 1 325 ? 9.187 -5.674 -32.696 1.00 94.00 325 ALA A N 1
ATOM 2578 C CA . ALA A 1 325 ? 8.030 -4.838 -32.382 1.00 94.00 325 ALA A CA 1
ATOM 2579 C C . ALA A 1 325 ? 8.429 -3.525 -31.682 1.00 94.00 325 ALA A C 1
ATOM 2581 O O . ALA A 1 325 ? 7.843 -2.477 -31.970 1.00 94.00 325 ALA A O 1
ATOM 2582 N N . ALA A 1 326 ? 9.430 -3.563 -30.794 1.00 94.25 326 ALA A N 1
ATOM 2583 C CA . ALA A 1 326 ? 9.976 -2.377 -30.142 1.00 94.25 326 ALA A CA 1
ATOM 2584 C C . ALA A 1 326 ? 10.621 -1.425 -31.163 1.00 94.25 326 ALA A C 1
ATOM 2586 O O . ALA A 1 326 ? 10.284 -0.241 -31.172 1.00 94.25 326 ALA A O 1
ATOM 2587 N N . ARG A 1 327 ? 11.441 -1.942 -32.089 1.00 96.06 327 ARG A N 1
ATOM 2588 C CA . ARG A 1 327 ? 12.029 -1.179 -33.208 1.00 96.06 327 ARG A CA 1
ATOM 2589 C C . ARG A 1 327 ? 10.973 -0.521 -34.082 1.00 96.06 327 ARG A C 1
ATOM 2591 O O . ARG A 1 327 ? 11.044 0.678 -34.338 1.00 96.06 327 ARG A O 1
ATOM 2598 N N . ALA A 1 328 ? 9.962 -1.285 -34.500 1.00 95.56 328 ALA A N 1
ATOM 2599 C CA . ALA A 1 328 ? 8.880 -0.785 -35.348 1.00 95.56 328 ALA A CA 1
ATOM 2600 C C . ALA A 1 328 ? 8.094 0.362 -34.687 1.00 95.56 328 ALA A C 1
ATOM 2602 O O . ALA A 1 328 ? 7.552 1.225 -35.375 1.00 95.56 328 ALA A O 1
ATOM 2603 N N . ARG A 1 329 ? 8.054 0.382 -33.350 1.00 91.69 329 ARG A N 1
ATOM 2604 C CA . ARG A 1 329 ? 7.410 1.417 -32.530 1.00 91.69 329 ARG A CA 1
ATOM 2605 C C . ARG A 1 329 ? 8.382 2.477 -32.004 1.00 91.69 329 ARG A C 1
ATOM 2607 O O . ARG A 1 329 ? 7.961 3.316 -31.216 1.00 91.69 329 ARG A O 1
ATOM 2614 N N . GLN A 1 330 ? 9.652 2.441 -32.419 1.00 92.88 330 GLN A N 1
ATOM 2615 C CA . GLN A 1 330 ? 10.708 3.358 -31.971 1.00 92.88 330 GLN A CA 1
ATOM 2616 C C . GLN A 1 330 ? 10.858 3.393 -30.437 1.00 92.88 330 GLN A C 1
ATOM 2618 O O . GLN A 1 330 ? 11.104 4.439 -29.836 1.00 92.88 330 GLN A O 1
ATOM 2623 N N . LEU A 1 331 ? 10.676 2.240 -29.789 1.00 93.38 331 LEU A N 1
ATOM 2624 C CA . LEU A 1 331 ? 10.874 2.084 -28.352 1.00 93.38 331 LEU A CA 1
ATOM 2625 C C . LEU A 1 331 ? 12.369 1.888 -28.022 1.00 93.38 331 LEU A C 1
ATOM 2627 O O . LEU A 1 331 ? 13.111 1.390 -28.863 1.00 93.38 331 LEU A O 1
ATOM 2631 N N . PRO A 1 332 ? 12.826 2.215 -26.797 1.00 93.69 332 PRO A N 1
ATOM 2632 C CA . PRO A 1 332 ? 14.248 2.217 -26.424 1.00 93.69 332 PRO A CA 1
ATOM 2633 C C . PRO A 1 332 ? 14.942 0.848 -26.429 1.00 93.69 332 PRO A C 1
ATOM 2635 O O . PRO A 1 332 ? 16.167 0.787 -26.312 1.00 93.69 332 PRO A O 1
ATOM 2638 N N . GLY A 1 333 ? 14.173 -0.241 -26.462 1.00 96.19 333 GLY A N 1
ATOM 2639 C CA . GLY A 1 333 ? 14.675 -1.607 -26.374 1.00 96.19 333 GLY A CA 1
ATOM 2640 C C . GLY A 1 333 ? 13.931 -2.442 -25.341 1.00 96.19 333 GLY A C 1
ATOM 2641 O O . GLY A 1 333 ? 12.786 -2.148 -24.987 1.00 96.19 333 GLY A O 1
ATOM 2642 N N . LEU A 1 334 ? 14.600 -3.482 -24.853 1.00 97.25 334 LEU A N 1
ATOM 2643 C CA . LEU A 1 334 ? 14.065 -4.445 -23.899 1.00 97.25 334 LEU A CA 1
ATOM 2644 C C . LEU A 1 334 ? 14.913 -4.507 -22.629 1.00 97.25 334 LEU A C 1
ATOM 2646 O O . LEU A 1 334 ? 16.115 -4.232 -22.638 1.00 97.25 334 LEU A O 1
ATOM 2650 N N . LEU A 1 335 ? 14.268 -4.916 -21.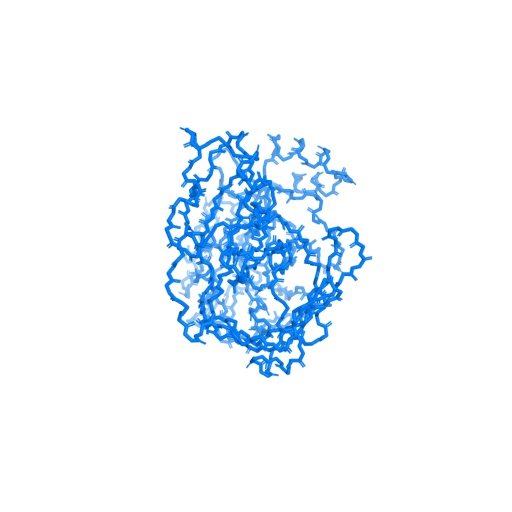544 1.00 97.06 335 LEU A N 1
ATOM 2651 C CA . LEU A 1 335 ? 14.918 -5.443 -20.356 1.00 97.06 335 LEU A CA 1
ATOM 2652 C C . LEU A 1 335 ? 14.664 -6.952 -20.325 1.00 97.06 335 LEU A C 1
ATOM 2654 O O . LEU A 1 335 ? 13.521 -7.389 -20.180 1.00 97.06 335 LEU A O 1
AT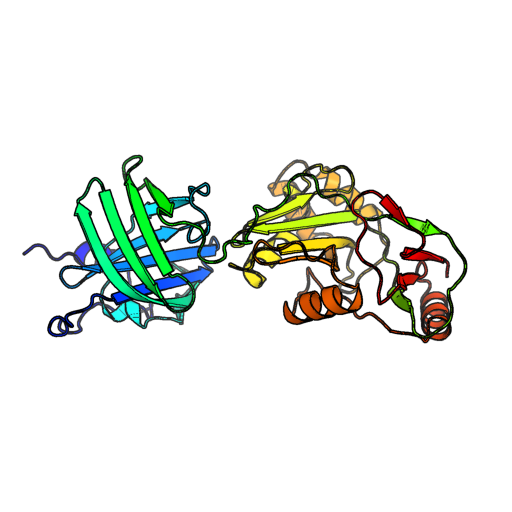OM 2658 N N . ALA A 1 336 ? 15.721 -7.738 -20.499 1.00 98.00 336 ALA A N 1
ATOM 2659 C CA . ALA A 1 336 ? 15.683 -9.184 -20.362 1.00 98.00 336 ALA A CA 1
ATOM 2660 C C . ALA A 1 336 ? 16.051 -9.573 -18.926 1.00 98.00 336 ALA A C 1
ATOM 2662 O O . ALA A 1 336 ? 17.004 -9.034 -18.368 1.00 98.00 336 ALA A O 1
ATOM 2663 N N . LYS A 1 337 ? 15.310 -10.505 -18.331 1.00 98.06 337 LYS A N 1
ATOM 2664 C CA . LYS A 1 337 ? 15.517 -10.989 -16.962 1.00 98.06 337 LYS A CA 1
ATOM 2665 C C . LYS A 1 337 ? 15.541 -12.515 -16.943 1.00 98.06 337 LYS A C 1
ATOM 2667 O O . LYS A 1 337 ? 14.660 -13.141 -17.540 1.00 98.06 337 LYS A O 1
ATOM 2672 N N . ARG A 1 338 ? 16.514 -13.127 -16.265 1.00 98.00 338 ARG A N 1
ATOM 2673 C CA . ARG A 1 338 ? 16.526 -14.583 -16.046 1.00 98.00 338 ARG A CA 1
ATOM 2674 C C . ARG A 1 338 ? 15.333 -14.995 -15.187 1.00 98.00 338 ARG A C 1
ATOM 2676 O O . ARG A 1 338 ? 15.126 -14.449 -14.108 1.00 98.00 338 ARG A O 1
ATOM 2683 N N . VAL A 1 339 ? 14.556 -15.970 -15.658 1.00 97.62 339 VAL A N 1
ATOM 2684 C CA . VAL A 1 339 ? 13.274 -16.340 -15.026 1.00 97.62 339 VAL A CA 1
ATOM 2685 C C . VAL A 1 339 ? 13.431 -16.996 -13.656 1.00 97.62 339 VAL A C 1
ATOM 2687 O O . VAL A 1 339 ? 12.568 -16.817 -12.798 1.00 97.62 339 VAL A O 1
ATOM 2690 N N . ASP A 1 340 ? 14.540 -17.709 -13.455 1.00 97.62 340 ASP A N 1
ATOM 2691 C CA . ASP A 1 340 ? 14.849 -18.448 -12.226 1.00 97.62 340 ASP A CA 1
ATOM 2692 C C . ASP A 1 340 ? 15.846 -17.703 -11.317 1.00 97.62 340 ASP A C 1
ATOM 2694 O O . ASP A 1 340 ? 16.281 -18.243 -10.305 1.00 97.62 340 ASP A O 1
ATOM 2698 N N . ALA A 1 341 ? 16.227 -16.468 -11.671 1.00 98.06 341 ALA A N 1
ATOM 2699 C CA . ALA A 1 341 ? 17.199 -15.697 -10.902 1.00 98.06 341 ALA A CA 1
ATOM 2700 C C . ALA A 1 341 ? 16.552 -14.965 -9.709 1.00 98.06 341 ALA A C 1
ATOM 2702 O O . ALA A 1 341 ? 15.442 -14.419 -9.845 1.00 98.06 341 ALA A O 1
ATOM 2703 N N . PRO A 1 342 ? 17.253 -14.891 -8.561 1.00 98.44 342 PRO A N 1
ATOM 2704 C CA . PRO A 1 342 ? 16.864 -14.012 -7.469 1.00 98.44 342 PRO A CA 1
ATOM 2705 C C . PRO A 1 342 ? 17.052 -12.540 -7.867 1.00 98.44 342 PRO A C 1
ATOM 2707 O O . PRO A 1 342 ? 17.541 -12.206 -8.949 1.00 98.44 342 PRO A O 1
ATOM 2710 N N . TYR A 1 343 ? 16.611 -11.643 -6.997 1.00 98.50 343 TYR A N 1
ATOM 2711 C CA . TYR A 1 343 ? 16.914 -10.224 -7.087 1.00 98.50 343 TYR A CA 1
ATOM 2712 C C . TYR A 1 343 ? 18.192 -9.938 -6.296 1.00 98.50 343 TYR A C 1
ATOM 2714 O O . TYR A 1 343 ? 18.320 -10.410 -5.170 1.00 98.50 343 TYR A O 1
ATOM 2722 N N . HIS A 1 344 ? 19.099 -9.132 -6.853 1.00 97.62 344 HIS A N 1
ATOM 2723 C CA . HIS A 1 344 ? 20.367 -8.756 -6.214 1.00 97.62 344 HIS A CA 1
ATOM 2724 C C . HIS A 1 344 ? 20.346 -7.256 -5.865 1.00 97.62 344 HIS A C 1
ATOM 2726 O O . HIS A 1 344 ? 20.685 -6.427 -6.718 1.00 97.62 344 HIS A O 1
ATOM 2732 N N . PRO A 1 345 ? 19.876 -6.862 -4.661 1.00 96.25 345 PRO A N 1
ATOM 2733 C CA . PRO A 1 345 ? 19.699 -5.454 -4.311 1.00 96.25 345 PRO A CA 1
ATOM 2734 C C . PRO A 1 345 ? 20.998 -4.653 -4.420 1.00 96.25 345 PRO A C 1
ATOM 2736 O O . PRO A 1 345 ? 22.027 -5.039 -3.879 1.00 96.25 345 PRO A O 1
ATOM 2739 N N . GLY A 1 346 ? 20.948 -3.511 -5.107 1.00 95.31 346 GLY A N 1
ATOM 2740 C CA . GLY A 1 346 ? 22.081 -2.588 -5.236 1.00 95.31 346 GLY A CA 1
ATOM 2741 C C . GLY A 1 346 ? 23.236 -3.063 -6.128 1.00 95.31 346 GLY A C 1
ATOM 2742 O O . GLY A 1 346 ? 24.167 -2.285 -6.372 1.00 95.31 346 GLY A O 1
ATOM 2743 N N . GLU A 1 347 ? 23.180 -4.279 -6.666 1.00 96.69 347 GLU A N 1
ATOM 2744 C CA . GLU A 1 347 ? 24.226 -4.858 -7.510 1.00 96.69 347 GLU A CA 1
ATOM 2745 C C . GLU A 1 347 ? 23.919 -4.705 -9.002 1.00 96.69 347 GLU A C 1
ATOM 2747 O O . GLU A 1 347 ? 22.765 -4.591 -9.412 1.00 96.69 347 GLU A O 1
ATOM 2752 N N . ALA A 1 348 ? 24.967 -4.698 -9.829 1.00 97.25 348 ALA A N 1
ATOM 2753 C CA . ALA A 1 348 ? 24.826 -4.891 -11.269 1.00 97.25 348 ALA A CA 1
ATOM 2754 C C . ALA A 1 348 ? 25.024 -6.376 -11.583 1.00 97.25 348 ALA A C 1
ATOM 2756 O O . ALA A 1 348 ? 26.007 -6.956 -11.132 1.00 97.25 348 ALA A O 1
ATOM 2757 N N . SER A 1 349 ? 24.119 -6.982 -12.349 1.00 97.50 349 SER A N 1
ATOM 2758 C CA . SER A 1 349 ? 24.137 -8.431 -12.582 1.00 97.50 349 SER A CA 1
ATOM 2759 C C . SER A 1 349 ? 23.764 -8.792 -14.014 1.00 97.50 349 SER A C 1
ATOM 2761 O O . SER A 1 349 ? 22.912 -8.159 -14.636 1.00 97.50 349 SER A O 1
ATOM 2763 N N . GLU A 1 350 ? 24.378 -9.865 -14.510 1.00 96.62 350 GLU A N 1
ATOM 2764 C CA . GLU A 1 350 ? 24.088 -10.480 -15.808 1.00 96.62 350 GLU A CA 1
ATOM 2765 C C . GLU A 1 350 ? 22.744 -11.216 -15.846 1.00 96.62 350 GLU A C 1
ATOM 2767 O O . GLU A 1 350 ? 22.351 -11.727 -16.894 1.00 96.62 350 GLU A O 1
ATOM 2772 N N . ASP A 1 351 ? 22.027 -11.310 -14.727 1.00 97.75 351 ASP A N 1
ATOM 2773 C CA . ASP A 1 351 ? 20.655 -11.820 -14.704 1.00 97.75 351 ASP A CA 1
ATOM 2774 C C . ASP A 1 351 ? 19.666 -10.821 -15.303 1.00 97.75 351 ASP A C 1
ATOM 2776 O O . ASP A 1 351 ? 18.575 -11.219 -15.717 1.00 97.75 351 ASP A O 1
ATOM 2780 N N . TRP A 1 352 ? 20.041 -9.540 -15.371 1.00 98.12 352 TRP A N 1
ATOM 2781 C CA . TRP A 1 352 ? 19.279 -8.475 -16.011 1.00 98.12 352 TRP A CA 1
ATOM 2782 C C . TRP A 1 352 ? 20.102 -7.853 -17.140 1.00 98.12 352 TRP A C 1
ATOM 2784 O O . TRP A 1 352 ? 21.158 -7.272 -16.904 1.00 98.12 352 TRP A O 1
ATOM 2794 N N . VAL A 1 353 ? 19.595 -7.920 -18.369 1.00 98.12 353 VAL A N 1
ATOM 2795 C CA . VAL A 1 353 ? 20.287 -7.416 -19.560 1.00 98.12 353 VAL A CA 1
ATOM 2796 C C . VAL A 1 353 ? 19.440 -6.350 -20.245 1.00 98.12 353 VAL A C 1
ATOM 2798 O O . VAL A 1 353 ? 18.293 -6.591 -20.623 1.00 98.12 353 VAL A O 1
ATOM 2801 N N . VAL A 1 354 ? 20.005 -5.159 -20.422 1.00 97.62 354 VAL A N 1
ATOM 2802 C CA . VAL A 1 354 ? 19.435 -4.119 -21.281 1.00 97.62 354 VAL A CA 1
ATOM 2803 C C . VAL A 1 354 ? 19.868 -4.382 -22.715 1.00 97.62 354 VAL A C 1
ATOM 2805 O O . VAL A 1 354 ? 21.060 -4.375 -23.022 1.00 97.62 354 VAL A O 1
ATOM 2808 N N . VAL A 1 355 ? 18.876 -4.550 -23.585 1.00 97.19 355 VAL A N 1
ATOM 2809 C CA . VAL A 1 355 ? 19.046 -4.785 -25.021 1.00 97.19 355 VAL A CA 1
ATOM 2810 C C . VAL A 1 355 ? 18.505 -3.567 -25.758 1.00 97.19 355 VAL A C 1
ATOM 2812 O O . VAL A 1 355 ? 17.328 -3.236 -25.611 1.00 97.19 355 VAL A O 1
ATOM 2815 N N . ALA A 1 356 ? 19.342 -2.877 -26.530 1.00 94.69 356 ALA A N 1
ATOM 2816 C CA . ALA A 1 356 ? 18.906 -1.731 -27.328 1.00 94.69 356 ALA A CA 1
ATOM 2817 C C . ALA A 1 356 ? 18.081 -2.183 -28.548 1.00 94.69 356 ALA A C 1
ATOM 2819 O O . ALA A 1 356 ? 18.378 -3.221 -29.144 1.00 94.69 356 ALA A O 1
ATOM 2820 N N . ALA A 1 357 ? 17.047 -1.407 -28.896 1.00 89.31 357 ALA A N 1
ATOM 2821 C CA . ALA A 1 357 ? 16.288 -1.584 -30.138 1.00 89.31 357 ALA A CA 1
ATOM 2822 C C . ALA A 1 357 ? 17.139 -1.197 -31.348 1.00 89.31 357 ALA A C 1
ATOM 2824 O O . ALA A 1 357 ? 17.710 -0.087 -31.346 1.00 89.31 357 ALA A O 1
#